Protein AF-A0A970LEB0-F1 (afdb_monomer)

Solvent-accessible surface area (backbone atoms only — not comparable to full-atom values): 19584 Å² total; per-residue (Å²): 133,89,83,50,68,59,44,40,42,50,49,52,28,33,41,74,64,62,53,18,82,43,73,43,66,66,40,60,64,58,98,84,62,71,77,40,63,59,72,59,49,51,49,52,55,49,54,53,40,52,52,39,30,75,75,70,66,39,69,55,59,73,90,58,50,70,68,58,50,50,63,69,40,69,36,36,29,38,29,36,22,74,59,97,93,41,77,49,35,38,41,30,44,68,53,84,46,97,91,24,69,73,71,71,52,73,64,52,33,50,38,52,54,53,38,49,53,53,47,50,51,47,44,40,36,22,62,73,64,42,55,56,35,40,37,36,44,34,26,66,37,58,55,67,70,58,51,66,59,44,54,62,52,34,56,51,49,31,50,54,39,44,78,73,73,27,62,44,46,53,47,79,37,42,34,69,53,22,41,64,70,46,50,48,55,41,65,61,45,52,76,71,56,80,88,64,90,48,64,41,59,48,51,50,53,58,52,52,76,71,41,86,53,83,87,57,62,78,75,80,66,82,83,83,56,95,80,66,58,75,64,55,50,56,54,55,70,76,37,77,69,56,76,73,36,55,44,52,56,39,49,57,54,52,52,52,50,36,48,74,66,63,58,60,52,71,73,54,56,57,42,32,48,32,40,67,51,16,34,74,54,36,63,28,91,48,35,44,32,42,79,52,60,91,90,57,59,62,83,61,69,23,30,49,99,85,69,47,79,45,28,44,96,49,74,46,75,46,98,91,45,40,24,29,42,47,59,81,55,48,61,93,71,25,38,72,33,43,53,58,53,51,68,75,60,102

pLDDT: mean 85.01, std 16.93, range [29.38, 98.62]

Mean predicted aligned error: 13.1 Å

Structure (mmCIF, N/CA/C/O backbone):
data_AF-A0A970LEB0-F1
#
_entry.id   AF-A0A970LEB0-F1
#
loop_
_atom_site.group_PDB
_atom_site.id
_atom_site.type_symbol
_atom_site.label_atom_id
_atom_site.label_alt_id
_atom_site.label_comp_id
_atom_site.label_asym_id
_atom_site.label_entity_id
_atom_site.label_seq_id
_atom_site.pdbx_PDB_ins_code
_atom_site.Cartn_x
_atom_site.Cartn_y
_atom_site.Cartn_z
_atom_site.occupancy
_atom_site.B_iso_or_equiv
_atom_site.auth_seq_id
_atom_site.auth_comp_id
_atom_site.auth_asym_id
_atom_site.auth_atom_id
_atom_site.pdbx_PDB_model_num
ATOM 1 N N . MET A 1 1 ? 18.048 -10.565 10.794 1.00 46.25 1 MET A N 1
ATOM 2 C CA . MET A 1 1 ? 16.899 -9.873 10.178 1.00 46.25 1 MET A CA 1
ATOM 3 C C . MET A 1 1 ? 16.914 -8.443 10.683 1.00 46.25 1 MET A C 1
ATOM 5 O O . MET A 1 1 ? 16.822 -8.256 11.891 1.00 46.25 1 MET A O 1
ATOM 9 N N . LYS A 1 2 ? 17.159 -7.459 9.813 1.00 54.25 2 LYS A N 1
ATOM 10 C CA . LYS A 1 2 ? 17.070 -6.045 10.191 1.00 54.25 2 LYS A CA 1
ATOM 11 C C . LYS A 1 2 ? 15.5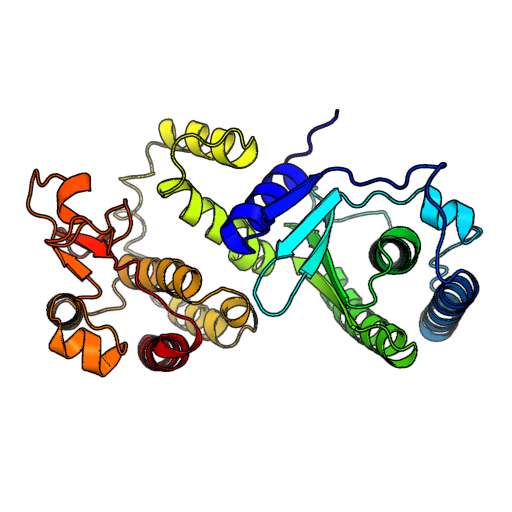89 -5.693 10.085 1.00 54.25 2 LYS A C 1
ATOM 13 O O . LYS A 1 2 ? 15.076 -5.631 8.984 1.00 54.25 2 LYS A O 1
ATOM 18 N N . ILE A 1 3 ? 14.885 -5.621 11.209 1.00 61.53 3 ILE A N 1
ATOM 19 C CA . ILE A 1 3 ? 13.466 -5.251 11.195 1.00 61.53 3 ILE A CA 1
ATOM 20 C C . ILE A 1 3 ? 13.415 -3.730 11.103 1.00 61.53 3 ILE A C 1
ATOM 22 O O . ILE A 1 3 ? 13.794 -3.052 12.061 1.00 61.53 3 ILE A O 1
ATOM 26 N N . GLU A 1 4 ? 12.995 -3.191 9.960 1.00 84.19 4 GLU A N 1
ATOM 27 C CA . GLU A 1 4 ? 12.827 -1.748 9.804 1.00 84.19 4 GLU A CA 1
ATOM 28 C C . GLU A 1 4 ? 11.436 -1.304 10.282 1.00 84.19 4 GLU A C 1
ATOM 30 O O . GLU A 1 4 ? 10.417 -1.957 10.048 1.00 84.19 4 GLU A O 1
ATOM 35 N N . MET A 1 5 ? 11.376 -0.174 10.995 1.00 88.56 5 MET A N 1
ATOM 36 C CA . MET A 1 5 ? 10.124 0.314 11.589 1.00 88.56 5 MET A CA 1
ATOM 37 C C . MET A 1 5 ? 9.066 0.649 10.523 1.00 88.56 5 MET A C 1
ATOM 39 O O . MET A 1 5 ? 7.876 0.455 10.764 1.00 88.56 5 MET A O 1
ATOM 43 N N . GLY A 1 6 ? 9.496 1.103 9.339 1.00 91.31 6 GLY A N 1
ATOM 44 C CA . GLY A 1 6 ? 8.609 1.370 8.202 1.00 91.31 6 GLY A CA 1
ATOM 45 C C . GLY A 1 6 ? 7.912 0.109 7.685 1.00 91.31 6 GLY A C 1
ATOM 46 O O . GLY A 1 6 ? 6.700 0.120 7.489 1.00 91.31 6 GLY A O 1
ATOM 47 N N . GLU A 1 7 ? 8.648 -0.995 7.543 1.00 93.75 7 GLU A N 1
ATOM 48 C CA . GLU A 1 7 ? 8.087 -2.296 7.157 1.00 93.75 7 GLU A CA 1
ATOM 49 C C . GLU 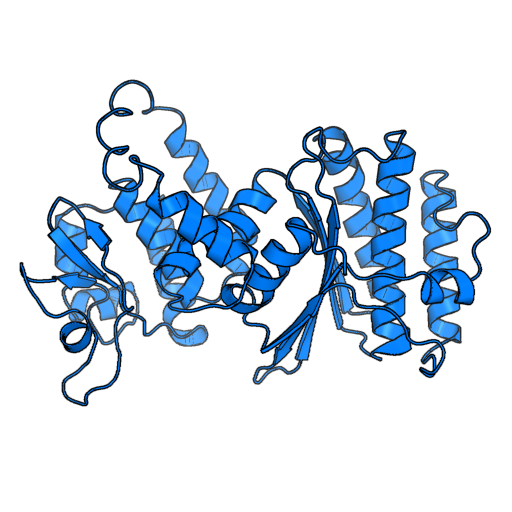A 1 7 ? 7.110 -2.819 8.208 1.00 93.75 7 GLU A C 1
ATOM 51 O O . GLU A 1 7 ? 6.020 -3.268 7.876 1.00 93.75 7 GLU A O 1
ATOM 56 N N . SER A 1 8 ? 7.477 -2.728 9.489 1.00 93.38 8 SER A N 1
ATOM 57 C CA . SER A 1 8 ? 6.632 -3.162 10.608 1.00 93.38 8 SER A CA 1
ATOM 58 C C . SER A 1 8 ? 5.302 -2.393 10.673 1.00 93.38 8 SER A C 1
ATOM 60 O O . SER A 1 8 ? 4.234 -2.972 10.901 1.00 93.38 8 SER A O 1
ATOM 62 N N . LEU A 1 9 ? 5.350 -1.081 10.419 1.00 93.81 9 LEU A N 1
ATOM 63 C CA . LEU A 1 9 ? 4.167 -0.232 10.294 1.00 93.81 9 LEU A CA 1
ATOM 64 C C . LEU A 1 9 ? 3.286 -0.684 9.124 1.00 93.81 9 LEU A C 1
ATOM 66 O O . LEU A 1 9 ? 2.097 -0.927 9.310 1.00 93.81 9 LEU A O 1
ATOM 70 N N . LEU A 1 10 ? 3.861 -0.832 7.931 1.00 95.62 10 LEU A N 1
ATOM 71 C CA . LEU A 1 10 ? 3.117 -1.214 6.728 1.00 95.62 10 LEU A CA 1
ATOM 72 C C . LEU A 1 10 ? 2.612 -2.659 6.769 1.00 95.62 10 LEU A C 1
ATOM 74 O O . LEU A 1 10 ? 1.552 -2.948 6.227 1.00 95.62 10 LEU A O 1
ATOM 78 N N . TYR A 1 11 ? 3.303 -3.551 7.474 1.00 94.94 11 TYR A N 1
ATOM 79 C CA . TYR A 1 11 ? 2.799 -4.883 7.787 1.00 94.94 11 TYR A CA 1
ATOM 80 C C . TYR A 1 11 ? 1.487 -4.796 8.577 1.00 94.94 11 TYR A C 1
ATOM 82 O O . TYR A 1 11 ? 0.487 -5.413 8.206 1.00 94.94 11 TYR A O 1
ATOM 90 N N . SER A 1 12 ? 1.476 -3.969 9.629 1.00 92.25 12 SER A N 1
ATOM 91 C CA . SER A 1 12 ? 0.283 -3.720 10.448 1.00 92.25 12 SER A CA 1
ATOM 92 C C . SER A 1 12 ? -0.822 -3.055 9.614 1.00 92.25 12 SER A C 1
ATOM 94 O O . SER A 1 12 ? -1.998 -3.392 9.737 1.00 92.25 12 SER A O 1
ATOM 96 N N . TRP A 1 13 ? -0.450 -2.132 8.721 1.00 93.25 13 TRP A N 1
ATOM 97 C CA . TRP A 1 13 ? -1.372 -1.486 7.789 1.00 93.25 13 TRP A CA 1
ATOM 98 C C . TRP A 1 13 ? -2.068 -2.494 6.874 1.00 93.25 13 TRP A C 1
ATOM 100 O O . TRP A 1 13 ? -3.296 -2.522 6.799 1.00 93.25 13 TRP A O 1
ATOM 110 N N . LEU A 1 14 ? -1.289 -3.347 6.205 1.00 94.50 14 LEU A N 1
ATOM 111 C CA . LEU A 1 14 ? -1.826 -4.328 5.274 1.00 94.50 14 LEU A CA 1
ATOM 112 C C . LEU A 1 14 ? -2.748 -5.314 5.984 1.00 94.50 14 LEU A C 1
ATOM 114 O O . LEU A 1 14 ? -3.831 -5.589 5.480 1.00 94.50 14 LEU A O 1
ATOM 118 N N . ARG A 1 15 ? -2.382 -5.773 7.185 1.00 91.00 15 ARG A N 1
ATOM 119 C CA . ARG A 1 15 ? -3.228 -6.669 7.980 1.00 91.00 15 ARG A CA 1
ATOM 120 C C . ARG A 1 15 ? -4.535 -6.044 8.447 1.00 91.00 15 ARG A C 1
ATOM 122 O O . ARG A 1 15 ? -5.581 -6.662 8.306 1.00 91.00 15 ARG A O 1
ATOM 129 N N . HIS A 1 16 ? -4.479 -4.858 9.050 1.00 85.31 16 HIS A N 1
ATOM 130 C CA . HIS A 1 16 ? -5.615 -4.331 9.823 1.00 85.31 16 HIS A CA 1
ATOM 131 C C . HIS A 1 16 ? -6.431 -3.279 9.084 1.00 85.31 16 HIS A C 1
ATOM 133 O O . HIS A 1 16 ? -7.550 -2.977 9.491 1.00 85.31 16 HIS A O 1
ATOM 139 N N . VAL A 1 17 ? -5.863 -2.674 8.040 1.00 84.00 17 VAL A N 1
ATOM 140 C CA . VAL A 1 17 ? -6.516 -1.613 7.261 1.00 84.00 17 VAL A CA 1
ATOM 141 C C . VAL A 1 17 ? -6.875 -2.112 5.870 1.00 84.00 17 VAL A C 1
ATOM 143 O O . VAL A 1 17 ? -8.004 -1.905 5.437 1.00 84.00 17 VAL A O 1
ATOM 146 N N . LYS A 1 18 ? -5.947 -2.796 5.188 1.00 84.88 18 LYS A N 1
ATOM 147 C CA . LYS A 1 18 ? -6.223 -3.454 3.898 1.00 84.88 18 LYS A CA 1
ATOM 148 C C . LYS A 1 18 ? -6.737 -4.887 4.042 1.00 84.88 18 LYS A C 1
ATOM 150 O O . LYS A 1 18 ? -7.011 -5.523 3.035 1.00 84.88 18 LYS A O 1
ATOM 155 N N . GLU 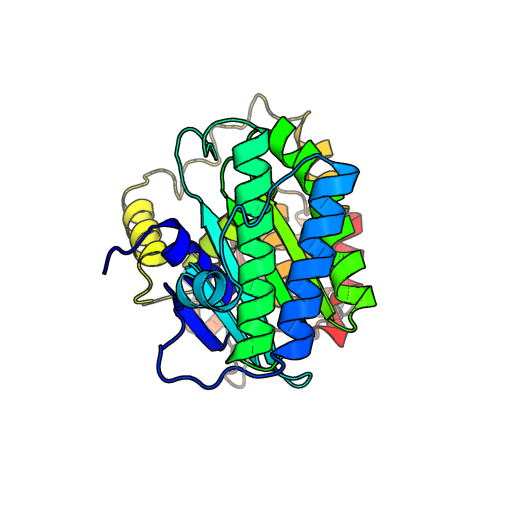A 1 19 ? -6.884 -5.375 5.275 1.00 88.12 19 GLU A N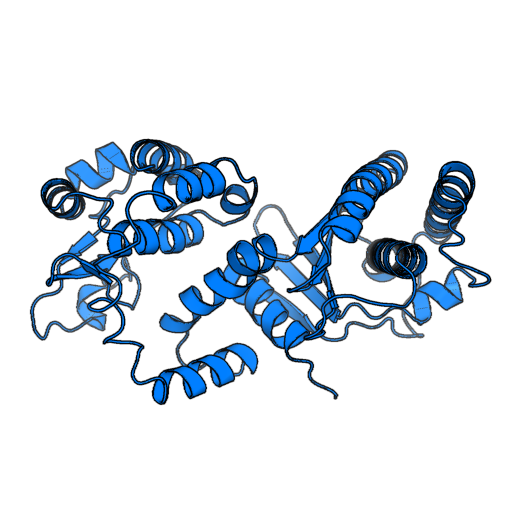 1
ATOM 156 C CA . GLU A 1 19 ? -7.441 -6.696 5.595 1.00 88.12 19 GLU A CA 1
ATOM 157 C C . GLU A 1 19 ? -6.758 -7.854 4.848 1.00 88.12 19 GLU A C 1
ATOM 159 O O . GLU A 1 19 ? -7.389 -8.850 4.513 1.00 88.12 19 GLU A O 1
ATOM 164 N N . CYS A 1 20 ? -5.453 -7.742 4.595 1.00 92.12 20 CYS A N 1
ATOM 165 C CA . CYS A 1 20 ? -4.670 -8.804 3.978 1.00 92.12 20 CYS A CA 1
ATOM 166 C C . CYS A 1 20 ? -4.527 -9.992 4.937 1.00 92.12 20 CYS A C 1
ATOM 168 O O . CYS A 1 20 ? -3.969 -9.858 6.031 1.00 92.12 20 CYS A O 1
ATOM 170 N N . GLN A 1 21 ? -4.965 -11.177 4.507 1.00 93.81 21 GLN A N 1
ATOM 171 C CA . GLN A 1 21 ? -4.810 -12.421 5.268 1.00 93.81 21 GLN A CA 1
ATOM 172 C C . GLN A 1 21 ? -3.360 -12.917 5.237 1.00 93.81 21 GLN A C 1
ATOM 174 O O . GLN A 1 21 ? -2.896 -13.540 6.194 1.00 93.81 21 GLN A O 1
ATOM 179 N N . ILE A 1 22 ? -2.629 -12.621 4.158 1.00 96.31 22 ILE A N 1
ATOM 180 C CA . ILE A 1 22 ? -1.215 -12.971 4.001 1.00 96.31 22 ILE A CA 1
ATOM 181 C C . ILE A 1 22 ? -0.418 -11.681 3.888 1.00 96.31 22 ILE A C 1
ATOM 183 O O . ILE A 1 22 ? -0.700 -10.856 3.025 1.00 96.31 22 ILE A O 1
ATOM 187 N N . VAL A 1 23 ? 0.592 -11.519 4.742 1.00 96.12 23 VAL A N 1
ATOM 188 C CA . VAL A 1 23 ? 1.534 -10.401 4.664 1.00 96.12 23 VAL A CA 1
ATOM 189 C C . VAL A 1 23 ? 2.945 -10.917 4.918 1.00 96.12 23 VAL A C 1
ATOM 191 O O . VAL A 1 23 ? 3.176 -11.669 5.864 1.00 96.12 23 VAL A O 1
ATOM 194 N N . GLN A 1 24 ? 3.890 -10.512 4.075 1.00 95.06 24 GLN A N 1
ATOM 195 C CA . GLN A 1 24 ? 5.299 -10.868 4.164 1.00 95.06 24 GLN A CA 1
ATOM 196 C C . GLN A 1 24 ? 6.154 -9.606 4.055 1.00 95.06 24 GLN A C 1
ATOM 198 O O . GLN A 1 24 ? 6.010 -8.840 3.107 1.00 95.06 24 GLN A O 1
ATOM 203 N N . THR A 1 25 ? 7.063 -9.400 5.006 1.00 94.75 25 THR A N 1
ATOM 204 C CA . THR A 1 25 ? 8.103 -8.369 4.891 1.00 94.75 25 THR A CA 1
ATOM 205 C C . THR A 1 25 ? 9.344 -8.929 4.200 1.00 94.75 25 THR A C 1
ATOM 207 O O . THR A 1 25 ? 9.572 -10.143 4.220 1.00 94.75 25 THR A O 1
ATOM 210 N N . ASN A 1 26 ? 10.168 -8.054 3.619 1.00 93.56 26 ASN A N 1
ATOM 211 C CA . ASN A 1 26 ? 11.427 -8.409 2.955 1.00 93.56 26 ASN A CA 1
ATOM 212 C C . ASN A 1 26 ? 11.244 -9.511 1.894 1.00 93.56 26 ASN A C 1
ATOM 214 O O . ASN A 1 26 ? 12.004 -10.487 1.850 1.00 93.56 26 ASN A O 1
ATOM 218 N N . TRP A 1 27 ? 10.199 -9.409 1.070 1.00 95.94 27 TRP A N 1
ATOM 219 C CA . TRP A 1 27 ? 9.944 -10.394 0.026 1.00 95.94 27 TRP A CA 1
ATOM 220 C C . TRP A 1 27 ? 11.050 -10.316 -1.029 1.00 95.94 27 TRP A C 1
ATOM 222 O O . TRP A 1 27 ? 11.360 -9.248 -1.562 1.00 95.94 27 TRP A O 1
ATOM 232 N N . LYS A 1 28 ? 11.664 -11.466 -1.315 1.00 95.38 28 LYS A N 1
ATOM 233 C CA . LYS A 1 28 ? 12.771 -11.613 -2.263 1.00 95.38 28 LYS A CA 1
ATOM 234 C C . LYS A 1 28 ? 12.516 -12.795 -3.169 1.00 95.38 28 LYS A C 1
ATOM 236 O O . LYS A 1 28 ? 11.985 -13.821 -2.745 1.00 95.38 28 LYS A O 1
ATOM 241 N N . VAL A 1 29 ? 12.966 -12.651 -4.404 1.00 94.62 29 VAL A N 1
ATOM 242 C CA . VAL A 1 29 ? 12.946 -13.725 -5.388 1.00 94.62 29 VAL A CA 1
ATOM 243 C C . VAL A 1 29 ? 13.919 -14.823 -4.963 1.00 94.62 29 VAL A C 1
ATOM 245 O O . VAL A 1 29 ? 15.080 -14.557 -4.641 1.00 94.62 29 VAL A O 1
ATOM 248 N N . SER A 1 30 ? 13.462 -16.074 -4.993 1.00 93.25 30 SER A N 1
ATOM 249 C CA . SER A 1 30 ? 14.360 -17.222 -4.878 1.00 93.25 30 SER A CA 1
ATOM 250 C C . SER A 1 30 ? 15.040 -17.494 -6.223 1.00 93.25 30 SER A C 1
ATOM 252 O O . SER A 1 30 ? 14.341 -17.593 -7.231 1.00 93.25 30 SER A O 1
ATOM 254 N N . PRO A 1 31 ? 16.360 -17.761 -6.262 1.00 90.38 31 PRO A N 1
ATOM 255 C CA . PRO A 1 31 ? 17.050 -18.199 -7.481 1.00 90.38 31 PRO A CA 1
ATOM 256 C C . PRO A 1 31 ? 16.535 -19.528 -8.061 1.00 90.38 31 PRO A C 1
ATOM 258 O O . PRO A 1 31 ? 17.025 -19.979 -9.092 1.00 90.38 31 PRO A O 1
ATOM 261 N N . LYS A 1 32 ? 15.632 -20.214 -7.350 1.00 94.50 32 LYS A N 1
ATOM 262 C CA . LYS A 1 32 ? 15.019 -21.486 -7.751 1.00 94.50 32 LYS A CA 1
ATOM 263 C C . LYS A 1 32 ? 13.605 -21.332 -8.307 1.00 94.50 32 LYS A C 1
ATOM 265 O O . LYS A 1 32 ? 12.994 -22.345 -8.620 1.00 94.50 32 LYS A O 1
ATOM 270 N N . TRP A 1 33 ? 13.058 -20.121 -8.347 1.00 95.12 33 TRP A N 1
ATOM 271 C CA . TRP A 1 33 ? 11.733 -19.894 -8.913 1.00 95.12 33 TRP A CA 1
ATOM 272 C C . TRP A 1 33 ? 11.812 -19.739 -10.424 1.00 95.12 33 TRP A C 1
ATOM 274 O O . TRP A 1 33 ? 12.689 -19.043 -10.934 1.00 95.12 33 TRP A O 1
ATOM 284 N N . ASP A 1 34 ? 10.862 -20.357 -11.115 1.00 95.25 34 ASP A N 1
ATOM 285 C CA . ASP A 1 34 ? 10.733 -20.217 -12.557 1.00 95.25 34 ASP A CA 1
ATOM 286 C C . ASP A 1 34 ? 10.191 -18.829 -12.902 1.00 95.25 34 ASP A C 1
ATOM 288 O O . ASP A 1 34 ? 9.198 -18.365 -12.328 1.00 95.25 34 ASP A O 1
ATOM 292 N N . LEU A 1 35 ? 10.850 -18.171 -13.855 1.00 96.81 35 LEU A N 1
ATOM 293 C CA . LEU A 1 35 ? 10.398 -16.903 -14.404 1.00 96.81 35 LEU A CA 1
ATOM 294 C C . LEU A 1 35 ? 9.326 -17.159 -15.467 1.00 96.81 35 LEU A C 1
ATOM 296 O O . LEU A 1 35 ? 9.540 -17.907 -16.419 1.00 96.81 35 LEU A O 1
ATOM 300 N N . LYS A 1 36 ? 8.171 -16.516 -15.317 1.00 96.06 36 LYS A N 1
ATOM 301 C CA . LYS A 1 36 ? 7.069 -16.547 -16.283 1.00 96.06 36 LYS A CA 1
ATOM 302 C C . LYS A 1 36 ? 7.115 -15.306 -17.169 1.00 96.06 36 LYS A C 1
ATOM 304 O O . LYS A 1 36 ? 7.596 -14.257 -16.749 1.00 96.06 36 LYS A O 1
ATOM 309 N N . ASN A 1 37 ? 6.524 -15.408 -18.359 1.00 95.88 37 ASN A N 1
ATOM 310 C CA . ASN A 1 37 ? 6.281 -14.277 -19.262 1.00 95.88 37 ASN A CA 1
ATOM 311 C C . ASN A 1 37 ? 7.550 -13.490 -19.654 1.00 95.88 37 ASN A C 1
ATOM 313 O O . ASN A 1 37 ? 7.494 -12.269 -19.781 1.00 95.88 37 ASN A O 1
ATOM 317 N N . GLU A 1 38 ? 8.686 -14.170 -19.835 1.00 96.19 38 GLU A N 1
ATOM 318 C CA . GLU A 1 38 ? 9.997 -13.536 -20.053 1.00 96.19 38 GLU A CA 1
ATOM 319 C C . GLU A 1 38 ? 10.009 -12.541 -21.224 1.00 96.19 38 GLU A C 1
ATOM 321 O O . GLU A 1 38 ? 10.439 -11.403 -21.040 1.00 96.19 38 GLU A O 1
ATOM 326 N N . ASP A 1 39 ? 9.437 -12.905 -22.376 1.00 96.62 39 ASP A N 1
ATOM 327 C CA . ASP A 1 39 ? 9.344 -12.012 -23.543 1.00 96.62 39 ASP A CA 1
ATOM 328 C C . ASP A 1 39 ? 8.590 -10.716 -23.216 1.00 96.62 39 ASP A C 1
ATOM 330 O O . ASP A 1 39 ? 8.994 -9.615 -23.591 1.00 96.62 39 ASP A O 1
ATOM 334 N N . LYS A 1 40 ? 7.497 -10.831 -22.455 1.00 97.50 40 LYS A N 1
ATOM 335 C CA . LYS A 1 40 ? 6.681 -9.682 -22.061 1.00 97.50 40 LYS A CA 1
ATOM 336 C C . LYS A 1 40 ? 7.384 -8.834 -21.002 1.00 97.50 40 LYS A C 1
ATOM 338 O O . LYS A 1 40 ? 7.244 -7.617 -21.012 1.00 97.50 40 LYS A O 1
ATOM 343 N N . LEU A 1 41 ? 8.166 -9.444 -20.112 1.00 98.12 41 LEU A N 1
ATOM 344 C CA . LEU A 1 41 ? 9.011 -8.723 -19.157 1.00 98.12 41 LEU A CA 1
ATOM 345 C C . LEU A 1 41 ? 10.125 -7.939 -19.857 1.00 9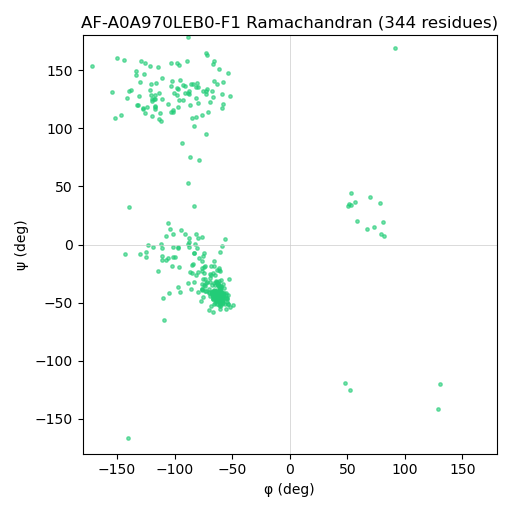8.12 41 LEU A C 1
ATOM 347 O O . LEU A 1 41 ? 10.398 -6.802 -19.472 1.00 98.12 41 LEU A O 1
ATOM 351 N N . ALA A 1 42 ? 10.730 -8.517 -20.897 1.00 97.62 42 ALA A N 1
ATOM 352 C CA . ALA A 1 42 ? 11.686 -7.816 -21.743 1.00 97.62 42 ALA A CA 1
ATOM 353 C C . ALA A 1 42 ? 11.023 -6.625 -22.455 1.00 97.62 42 ALA A C 1
ATOM 355 O O . ALA A 1 42 ? 11.569 -5.524 -22.414 1.00 97.62 42 ALA A O 1
ATOM 356 N N . GLU A 1 43 ? 9.808 -6.806 -22.993 1.00 98.06 43 GLU A N 1
ATOM 357 C CA . GLU A 1 43 ? 9.033 -5.710 -23.592 1.00 98.06 43 GLU A CA 1
ATOM 358 C C . GLU A 1 43 ? 8.728 -4.599 -22.572 1.00 98.06 43 GLU A C 1
ATOM 360 O O . GLU A 1 43 ? 8.913 -3.424 -22.882 1.00 98.06 43 GLU A O 1
ATOM 365 N N . ILE A 1 44 ? 8.303 -4.938 -21.344 1.00 98.06 44 ILE A N 1
ATOM 366 C CA . ILE A 1 44 ? 8.074 -3.943 -20.279 1.00 98.06 44 ILE A CA 1
ATOM 367 C C . ILE A 1 44 ? 9.349 -3.136 -20.041 1.00 98.06 44 ILE A C 1
ATOM 369 O O . ILE A 1 44 ? 9.291 -1.910 -20.053 1.00 98.06 44 ILE A O 1
ATOM 373 N N . MET A 1 45 ? 10.482 -3.817 -19.840 1.00 97.50 45 MET A N 1
ATOM 374 C CA . MET A 1 45 ? 11.763 -3.179 -19.545 1.00 97.50 45 MET A CA 1
ATOM 375 C C . MET A 1 45 ? 12.235 -2.273 -20.688 1.00 97.50 45 MET A C 1
ATOM 377 O O . MET A 1 45 ? 12.707 -1.169 -20.429 1.00 97.50 45 MET A O 1
ATOM 381 N N . GLU A 1 46 ? 12.096 -2.701 -21.941 1.00 96.94 46 GLU A N 1
ATOM 382 C CA . GLU A 1 46 ? 12.455 -1.889 -23.106 1.00 96.94 46 GLU A CA 1
ATOM 383 C C . GLU A 1 46 ? 11.554 -0.652 -23.221 1.00 96.94 46 GLU A C 1
ATOM 385 O O . GLU A 1 46 ? 12.048 0.474 -23.278 1.00 96.94 46 GLU A O 1
ATOM 390 N N . ARG A 1 47 ? 10.228 -0.841 -23.168 1.00 97.69 47 ARG A N 1
ATOM 391 C CA . ARG A 1 47 ? 9.239 0.240 -23.303 1.00 97.69 47 ARG A CA 1
ATOM 392 C C . ARG A 1 47 ? 9.410 1.314 -22.243 1.00 97.69 47 ARG A C 1
ATOM 394 O O . ARG A 1 47 ? 9.367 2.500 -22.565 1.00 97.69 47 ARG A O 1
ATOM 401 N N . THR A 1 48 ? 9.584 0.919 -20.985 1.00 97.56 48 THR A N 1
ATOM 402 C CA . THR A 1 48 ? 9.796 1.882 -19.903 1.00 97.56 48 THR A CA 1
ATOM 403 C C . THR A 1 48 ? 11.160 2.547 -20.018 1.00 97.56 48 THR A C 1
ATOM 405 O O . THR A 1 48 ? 11.239 3.751 -19.781 1.00 97.56 48 THR A O 1
ATOM 408 N N . ASN A 1 49 ? 12.219 1.823 -20.405 1.00 96.56 49 ASN A N 1
ATOM 409 C CA . ASN A 1 49 ? 13.537 2.431 -20.579 1.00 96.56 49 ASN A CA 1
ATOM 410 C C . ASN A 1 49 ? 13.502 3.517 -21.655 1.00 96.56 49 ASN A C 1
ATOM 412 O O . ASN A 1 49 ? 13.803 4.665 -21.346 1.00 96.56 49 ASN A O 1
ATOM 416 N N . SER A 1 50 ? 13.058 3.177 -22.870 1.00 96.75 50 SER A N 1
ATOM 417 C CA . SER A 1 50 ? 12.977 4.128 -23.983 1.00 96.75 50 SER A CA 1
ATOM 418 C C . SER A 1 50 ? 12.093 5.319 -23.636 1.00 96.75 50 SER A C 1
ATOM 420 O O . SER A 1 50 ? 12.495 6.457 -23.826 1.00 96.75 50 SER A O 1
ATOM 422 N N . TYR A 1 51 ? 10.920 5.087 -23.040 1.00 97.94 51 TYR A N 1
ATOM 423 C CA . TYR A 1 51 ? 10.012 6.180 -22.704 1.00 97.94 51 TYR A CA 1
ATOM 424 C C . TYR A 1 51 ? 10.625 7.189 -21.717 1.00 97.94 51 TYR A C 1
ATOM 426 O O . TYR A 1 51 ? 10.545 8.400 -21.933 1.00 97.94 51 TYR A O 1
ATOM 434 N N . PHE A 1 52 ? 11.221 6.714 -20.617 1.00 97.00 52 PHE A N 1
ATOM 435 C CA . PHE A 1 52 ? 11.786 7.603 -19.599 1.00 97.00 52 PHE A CA 1
ATOM 436 C C . PHE A 1 52 ? 13.118 8.231 -20.039 1.00 97.00 52 PHE A C 1
ATOM 438 O O . PHE A 1 52 ? 13.406 9.369 -19.654 1.00 97.00 52 PHE A O 1
ATOM 445 N N . GLU A 1 53 ? 13.896 7.541 -20.871 1.00 96.25 53 GLU A N 1
ATOM 446 C CA . GLU A 1 53 ? 15.108 8.075 -21.490 1.00 96.25 53 GLU A CA 1
ATOM 447 C C . GLU A 1 53 ? 14.775 9.165 -22.516 1.00 96.25 53 GLU A C 1
ATOM 449 O O . GLU A 1 53 ? 15.242 10.293 -22.369 1.00 96.25 53 GLU A O 1
ATOM 454 N N . ASP A 1 54 ? 13.887 8.896 -23.474 1.00 96.88 54 ASP A N 1
ATOM 455 C CA . ASP A 1 54 ? 13.540 9.839 -24.545 1.00 96.88 54 ASP A CA 1
ATOM 456 C C . ASP A 1 54 ? 12.852 11.099 -24.005 1.00 96.88 54 ASP A C 1
ATOM 458 O O . ASP A 1 54 ? 13.116 12.217 -24.452 1.00 96.88 54 ASP A O 1
ATOM 462 N N . LYS A 1 55 ? 11.949 10.936 -23.030 1.00 96.75 55 LYS A N 1
ATOM 463 C CA . LYS A 1 55 ? 11.133 12.045 -22.520 1.00 96.75 55 LYS A CA 1
ATOM 464 C C . LYS A 1 55 ? 11.840 12.884 -21.458 1.00 96.75 55 LYS A C 1
ATOM 466 O O . LYS A 1 55 ? 11.563 14.080 -21.348 1.00 96.75 55 LYS A O 1
ATOM 471 N N . TYR A 1 56 ? 12.702 12.270 -20.647 1.00 95.62 56 TYR A N 1
ATOM 472 C CA . TYR A 1 56 ? 13.283 12.918 -19.466 1.00 95.62 56 TYR A CA 1
ATOM 473 C C . TYR A 1 56 ? 14.806 12.804 -19.352 1.00 95.62 56 TYR A C 1
ATOM 475 O O . TYR A 1 56 ? 15.378 13.444 -18.472 1.00 95.62 56 TYR A O 1
ATOM 483 N N . GLY A 1 57 ? 15.463 12.011 -20.199 1.00 94.62 57 GLY A N 1
ATOM 484 C CA . GLY A 1 57 ? 16.882 11.676 -20.069 1.00 94.62 57 GLY A CA 1
ATOM 485 C C . GLY A 1 57 ? 17.177 10.692 -18.933 1.00 94.62 57 GLY A C 1
ATOM 486 O O . GLY A 1 57 ? 18.325 10.568 -18.510 1.00 94.62 57 GLY A O 1
ATOM 487 N N . TYR A 1 58 ? 16.161 10.009 -18.390 1.00 94.44 58 TYR A N 1
ATOM 488 C CA . TYR A 1 58 ? 16.329 9.157 -17.213 1.00 94.44 58 TYR A CA 1
ATOM 489 C C . TYR A 1 58 ? 16.809 7.757 -17.594 1.00 94.44 58 TYR A C 1
ATOM 491 O O . TYR A 1 58 ? 16.038 6.920 -18.056 1.00 94.44 58 TYR A O 1
ATOM 499 N N . LEU A 1 59 ? 18.068 7.458 -17.275 1.00 91.25 59 LEU A N 1
ATOM 500 C CA . LEU A 1 59 ? 18.647 6.117 -17.403 1.00 91.25 59 LEU A CA 1
ATOM 501 C C . LEU A 1 59 ? 18.212 5.211 -16.238 1.00 91.25 59 LEU A C 1
ATOM 503 O O . LEU A 1 59 ? 18.992 4.911 -15.325 1.00 91.25 59 LEU A O 1
ATOM 507 N N . ILE A 1 60 ? 16.945 4.787 -16.246 1.00 93.25 60 ILE A N 1
ATOM 508 C CA . ILE A 1 60 ? 16.307 4.097 -15.113 1.00 93.25 60 ILE A CA 1
ATOM 509 C C . ILE A 1 60 ? 16.944 2.741 -14.776 1.00 93.25 60 ILE A C 1
ATOM 511 O O . ILE A 1 60 ? 17.038 2.382 -13.598 1.00 93.25 60 ILE A O 1
ATOM 515 N N . TYR A 1 61 ? 17.460 2.005 -15.764 1.00 92.88 61 TYR A N 1
ATOM 516 C CA . TYR A 1 61 ? 18.112 0.709 -15.533 1.00 92.88 61 TYR A CA 1
ATOM 517 C C . TYR A 1 61 ? 19.635 0.767 -15.549 1.00 92.88 61 TYR A C 1
ATOM 519 O O . TYR A 1 61 ? 20.274 -0.185 -15.091 1.00 92.88 61 TYR A O 1
ATOM 527 N N . LYS A 1 62 ? 20.229 1.889 -15.977 1.00 88.06 62 LYS A N 1
ATOM 528 C CA . LYS A 1 62 ? 21.669 1.987 -16.253 1.00 88.06 62 LYS A CA 1
ATOM 529 C C . LYS A 1 62 ? 22.093 0.791 -17.127 1.00 88.06 62 LYS A C 1
ATOM 531 O O . LYS A 1 62 ? 21.518 0.591 -18.185 1.00 88.06 62 LYS A O 1
ATOM 536 N N . ASN A 1 63 ? 23.011 -0.047 -16.643 1.00 87.19 63 ASN A N 1
ATOM 537 C CA . ASN A 1 63 ? 23.517 -1.222 -17.363 1.00 87.19 63 ASN A CA 1
ATOM 538 C C . ASN A 1 63 ? 22.965 -2.554 -16.816 1.00 87.19 63 ASN A C 1
ATOM 540 O O . ASN A 1 63 ? 23.594 -3.594 -17.002 1.00 87.19 63 ASN A O 1
ATOM 544 N N . ASN A 1 64 ? 21.860 -2.547 -16.059 1.00 91.69 64 ASN A N 1
ATOM 545 C CA . ASN A 1 64 ? 21.302 -3.787 -15.514 1.00 91.69 64 ASN A CA 1
ATOM 546 C C . ASN A 1 64 ? 20.577 -4.596 -16.593 1.00 91.69 64 ASN A C 1
ATOM 548 O O . ASN A 1 64 ? 19.719 -4.055 -17.283 1.00 91.69 64 ASN A O 1
ATOM 552 N N . SER A 1 65 ? 20.854 -5.901 -16.671 1.00 94.56 65 SER A N 1
ATOM 553 C CA . SER A 1 65 ? 20.004 -6.833 -17.421 1.00 94.56 65 SER A CA 1
ATOM 554 C C . SER A 1 65 ? 18.675 -7.081 -16.696 1.00 94.56 65 SER A C 1
ATOM 556 O O . SER A 1 65 ? 18.572 -6.859 -15.484 1.00 94.56 65 SER A O 1
ATOM 558 N N . LEU A 1 66 ? 17.681 -7.619 -17.412 1.00 95.69 66 LEU A N 1
ATOM 559 C CA . LEU A 1 66 ? 16.405 -8.044 -16.826 1.00 95.69 66 LEU A CA 1
ATOM 560 C C . LEU A 1 66 ? 16.622 -9.015 -15.656 1.00 95.69 66 LEU A C 1
ATOM 562 O O . LEU A 1 66 ? 16.147 -8.776 -14.548 1.00 95.69 66 LEU A O 1
ATOM 566 N N . SER A 1 67 ? 17.416 -10.069 -15.863 1.00 93.62 67 SER A N 1
ATOM 567 C CA . SER A 1 67 ? 17.701 -11.070 -14.829 1.00 93.62 67 SER A CA 1
ATOM 568 C C . SER A 1 67 ? 18.372 -10.472 -13.589 1.00 93.62 67 SER A C 1
ATOM 570 O O . SER A 1 67 ? 17.961 -10.763 -12.466 1.00 93.62 67 SER A O 1
ATOM 572 N N . GLN A 1 68 ? 19.360 -9.588 -13.768 1.00 94.38 68 GLN A N 1
ATOM 573 C CA . GLN A 1 68 ? 20.017 -8.894 -12.659 1.00 94.38 68 GLN A CA 1
ATOM 574 C C . GLN A 1 68 ? 19.031 -8.018 -11.890 1.00 94.38 68 GLN A C 1
ATOM 576 O O . GLN A 1 68 ? 19.020 -8.035 -10.661 1.00 94.38 68 GLN A O 1
ATOM 581 N N . LEU A 1 69 ? 18.199 -7.264 -12.611 1.00 94.88 69 LEU A N 1
ATOM 582 C CA . LEU A 1 69 ? 17.219 -6.369 -12.019 1.00 94.88 69 LEU A CA 1
ATOM 583 C C . LEU A 1 69 ? 16.215 -7.141 -11.157 1.00 94.88 69 LEU A C 1
ATOM 585 O O . LEU A 1 69 ? 15.968 -6.737 -10.022 1.00 94.88 69 LEU A O 1
ATOM 589 N N . LEU A 1 70 ? 15.683 -8.252 -11.671 1.00 96.12 70 LEU A N 1
ATOM 590 C CA . LEU A 1 70 ? 14.702 -9.085 -10.978 1.00 96.12 70 LEU A CA 1
ATOM 591 C C . LEU A 1 70 ? 15.297 -9.836 -9.782 1.00 96.12 70 LEU A C 1
ATOM 593 O O . LEU A 1 70 ? 14.681 -9.879 -8.722 1.00 96.12 70 LEU A O 1
ATOM 597 N N . MET A 1 71 ? 16.509 -10.383 -9.909 1.00 93.94 71 MET A N 1
ATOM 598 C CA . MET A 1 71 ? 17.169 -11.099 -8.808 1.00 93.94 71 MET A CA 1
ATOM 599 C C . MET A 1 71 ? 17.598 -10.182 -7.657 1.00 93.94 71 MET A C 1
ATOM 601 O O . MET A 1 71 ? 17.718 -10.630 -6.521 1.00 93.94 71 MET A O 1
ATOM 605 N N . GLN A 1 72 ? 17.825 -8.897 -7.936 1.00 90.31 72 GLN A N 1
ATOM 606 C CA . GLN A 1 72 ? 18.122 -7.870 -6.931 1.00 90.31 72 GLN A CA 1
ATOM 607 C C . GLN A 1 72 ? 16.860 -7.226 -6.341 1.00 90.31 72 GLN A C 1
ATOM 609 O O . GLN A 1 72 ? 16.959 -6.225 -5.623 1.00 90.31 72 GLN A O 1
ATOM 614 N N . ALA A 1 73 ? 15.673 -7.719 -6.698 1.00 91.94 73 ALA A N 1
ATOM 615 C CA . ALA A 1 73 ? 14.433 -7.179 -6.183 1.00 91.94 73 ALA A CA 1
ATOM 616 C C . ALA A 1 73 ? 14.243 -7.543 -4.709 1.00 91.94 73 ALA A C 1
ATOM 618 O O . ALA A 1 73 ? 14.405 -8.688 -4.286 1.00 91.94 73 ALA A O 1
ATOM 619 N N . GLU A 1 74 ? 13.858 -6.530 -3.953 1.00 93.25 74 GLU A N 1
ATOM 620 C CA . GLU A 1 74 ? 13.399 -6.622 -2.580 1.00 93.25 74 GLU A CA 1
ATOM 621 C C . GLU A 1 74 ? 12.129 -5.783 -2.534 1.00 93.25 74 GLU A C 1
ATOM 623 O O . GLU A 1 74 ? 12.166 -4.613 -2.916 1.00 93.25 74 GLU A O 1
ATOM 628 N N . ILE A 1 75 ? 11.015 -6.424 -2.185 1.00 96.38 75 ILE A N 1
ATOM 629 C CA . ILE A 1 75 ? 9.744 -5.759 -1.910 1.00 96.38 75 ILE A CA 1
ATOM 630 C C . ILE A 1 75 ? 9.631 -5.714 -0.390 1.00 96.38 75 ILE A C 1
ATOM 632 O O . ILE A 1 75 ? 9.576 -6.760 0.263 1.00 96.38 75 ILE A O 1
ATOM 636 N N . ASP A 1 76 ? 9.623 -4.509 0.168 1.00 96.38 76 ASP A N 1
ATOM 637 C CA . ASP A 1 76 ? 9.745 -4.308 1.612 1.00 96.38 76 ASP A CA 1
ATOM 638 C C . ASP A 1 76 ? 8.554 -4.923 2.361 1.00 96.38 76 ASP A C 1
ATOM 640 O O . ASP A 1 76 ? 8.744 -5.602 3.373 1.00 96.38 76 ASP A O 1
ATOM 644 N N . VAL A 1 77 ? 7.332 -4.774 1.831 1.00 97.25 77 VAL A N 1
ATOM 645 C CA . VAL A 1 77 ? 6.133 -5.464 2.332 1.00 97.25 77 VAL A CA 1
ATOM 646 C C . VAL A 1 77 ? 5.220 -5.897 1.182 1.00 97.25 77 VAL A C 1
ATOM 648 O O . VAL A 1 77 ? 4.800 -5.080 0.368 1.00 97.25 77 VAL A O 1
ATOM 651 N N . LEU A 1 78 ? 4.867 -7.180 1.140 1.00 98.19 78 LEU A N 1
ATOM 652 C CA . LEU A 1 78 ? 3.893 -7.761 0.217 1.00 98.19 78 LEU A CA 1
ATOM 653 C C . LEU A 1 78 ? 2.666 -8.237 1.002 1.00 98.19 78 LEU A C 1
ATOM 655 O O . LEU A 1 78 ? 2.813 -8.968 1.980 1.00 98.19 78 LEU A O 1
ATOM 659 N N . GLY A 1 79 ? 1.465 -7.859 0.572 1.00 98.00 79 GLY A N 1
ATOM 660 C CA . GLY A 1 79 ? 0.197 -8.305 1.147 1.00 98.00 79 GLY A CA 1
ATOM 661 C C . GLY A 1 79 ? -0.737 -8.892 0.100 1.00 98.00 79 GLY A C 1
ATOM 662 O O . GLY A 1 79 ? -0.746 -8.454 -1.050 1.00 98.00 79 GLY A O 1
ATOM 663 N N . ILE A 1 80 ? -1.529 -9.878 0.512 1.00 97.69 80 ILE A N 1
ATOM 664 C CA . ILE A 1 80 ? -2.601 -10.467 -0.287 1.00 97.69 80 ILE A CA 1
ATOM 665 C C . ILE A 1 80 ? -3.879 -10.430 0.549 1.00 97.69 80 ILE A C 1
ATOM 667 O O . ILE A 1 80 ? -3.953 -11.070 1.604 1.00 97.69 80 ILE A O 1
ATOM 671 N N . SER A 1 81 ? -4.864 -9.675 0.067 1.00 93.12 81 SER A N 1
ATOM 672 C CA . SER A 1 81 ? -6.252 -9.756 0.521 1.00 93.12 81 SER A CA 1
ATOM 673 C C . SER A 1 81 ? -6.994 -10.756 -0.353 1.00 93.12 81 SER A C 1
ATOM 675 O O . SER A 1 81 ? -6.806 -10.775 -1.568 1.00 93.12 81 SER A O 1
ATOM 677 N N . ILE A 1 82 ? -7.796 -11.602 0.275 1.00 90.06 82 ILE A N 1
ATOM 678 C CA . ILE A 1 82 ? -8.569 -12.663 -0.355 1.00 90.06 82 ILE A CA 1
ATOM 679 C C . ILE A 1 82 ? -10.029 -12.438 0.020 1.00 90.06 82 ILE A C 1
ATOM 681 O O . ILE A 1 82 ? -10.383 -12.480 1.200 1.00 90.06 82 ILE A O 1
ATOM 685 N N . ASP A 1 83 ? -10.867 -12.214 -0.982 1.00 83.44 83 ASP A N 1
ATOM 686 C CA . ASP A 1 83 ? -12.313 -12.073 -0.837 1.00 83.44 83 ASP A CA 1
ATOM 687 C C . ASP A 1 83 ? -13.055 -12.776 -1.990 1.00 83.44 83 ASP A C 1
ATOM 689 O O . ASP A 1 83 ? -12.485 -13.614 -2.693 1.00 83.44 83 ASP A O 1
ATOM 693 N N . GLU A 1 84 ? -14.354 -12.503 -2.135 1.00 76.62 84 GLU A N 1
ATOM 694 C CA . GLU A 1 84 ? -15.207 -13.115 -3.160 1.00 76.62 84 GLU A CA 1
ATOM 695 C C . GLU A 1 84 ? -14.819 -12.703 -4.593 1.00 76.62 84 GLU A C 1
ATOM 697 O O . GLU A 1 84 ? -15.086 -13.456 -5.530 1.00 76.62 84 GLU A O 1
ATOM 702 N N . GLU A 1 85 ? -14.166 -11.549 -4.773 1.00 77.31 85 GLU A N 1
ATOM 703 C CA . GLU A 1 85 ? -13.697 -11.048 -6.073 1.00 77.31 85 GLU A CA 1
ATOM 704 C C . GLU A 1 85 ? -12.318 -11.618 -6.445 1.00 77.31 85 GLU A C 1
ATOM 706 O O . GLU A 1 85 ? -11.940 -11.655 -7.621 1.00 77.31 85 GLU A O 1
ATOM 711 N N . GLY A 1 86 ? -11.589 -12.144 -5.458 1.00 84.56 86 GLY A N 1
ATOM 712 C CA . GLY A 1 86 ? -10.379 -12.929 -5.641 1.00 84.56 86 GLY A CA 1
ATOM 713 C C . GLY A 1 86 ? -9.217 -12.429 -4.793 1.00 84.56 86 GLY A C 1
ATOM 714 O O . GLY A 1 86 ? -9.369 -12.072 -3.628 1.00 84.56 86 GLY A O 1
ATOM 715 N N . ASN A 1 87 ? -8.014 -12.467 -5.375 1.00 91.56 87 ASN A N 1
ATOM 716 C CA . ASN A 1 87 ? -6.784 -12.094 -4.680 1.00 91.56 87 ASN A CA 1
ATOM 717 C C . ASN A 1 87 ? -6.354 -10.680 -5.086 1.00 91.56 87 ASN A C 1
ATOM 719 O O . ASN A 1 87 ? -5.905 -10.474 -6.215 1.00 91.56 87 ASN A O 1
ATOM 723 N N . HIS A 1 88 ? -6.385 -9.746 -4.141 1.00 93.25 88 HIS A N 1
ATOM 724 C CA . HIS A 1 88 ? -5.873 -8.388 -4.300 1.00 93.25 88 HIS A CA 1
ATOM 725 C C . HIS A 1 88 ? -4.456 -8.295 -3.730 1.00 93.25 88 HIS A C 1
ATOM 727 O O . HIS A 1 88 ? -4.233 -8.540 -2.543 1.00 93.25 88 HIS A O 1
ATOM 733 N N . ILE A 1 89 ? -3.488 -7.963 -4.587 1.00 98.12 89 ILE A N 1
ATOM 734 C CA . ILE A 1 89 ? -2.067 -7.905 -4.230 1.00 98.12 89 ILE A CA 1
ATOM 735 C C . ILE A 1 89 ? -1.646 -6.459 -3.987 1.00 98.12 89 ILE A C 1
ATOM 737 O O . ILE A 1 89 ? -1.837 -5.602 -4.847 1.00 98.12 89 ILE A O 1
ATOM 741 N N . TYR A 1 90 ? -0.989 -6.229 -2.853 1.00 98.38 90 TYR A N 1
ATOM 742 C CA . TYR A 1 90 ? -0.348 -4.971 -2.489 1.00 98.38 90 TYR A CA 1
ATOM 743 C C . TYR A 1 90 ? 1.156 -5.197 -2.357 1.00 98.38 90 TYR A C 1
ATOM 745 O O . TYR A 1 90 ? 1.588 -5.975 -1.510 1.00 98.38 90 TYR A O 1
ATOM 753 N N . ALA A 1 91 ? 1.963 -4.519 -3.167 1.00 98.38 91 ALA A N 1
ATOM 754 C CA . ALA A 1 91 ? 3.419 -4.580 -3.103 1.00 98.38 91 ALA A CA 1
ATOM 755 C C . ALA A 1 91 ? 3.972 -3.198 -2.754 1.00 98.38 91 ALA A C 1
ATOM 757 O O . ALA A 1 91 ? 3.773 -2.243 -3.506 1.00 98.38 91 ALA A O 1
ATOM 758 N N . ILE A 1 92 ? 4.633 -3.083 -1.603 1.00 98.25 92 ILE A N 1
ATOM 759 C CA . ILE A 1 92 ? 5.043 -1.800 -1.037 1.00 98.25 92 ILE A CA 1
ATOM 760 C C . ILE A 1 92 ? 6.558 -1.741 -0.881 1.00 98.25 92 ILE A C 1
ATOM 762 O O . ILE A 1 92 ? 7.152 -2.572 -0.196 1.00 98.25 92 ILE A O 1
ATOM 766 N N . ASP A 1 93 ? 7.155 -0.710 -1.471 1.00 96.75 93 ASP A N 1
ATOM 767 C CA . ASP A 1 93 ? 8.503 -0.237 -1.163 1.00 96.75 93 ASP A CA 1
ATOM 768 C C . ASP A 1 93 ? 8.390 0.950 -0.192 1.00 96.75 93 ASP A C 1
ATOM 770 O O . ASP A 1 93 ? 7.675 1.918 -0.467 1.00 96.75 93 ASP A O 1
ATOM 774 N N . VAL A 1 94 ? 9.109 0.919 0.929 1.00 95.06 94 VAL A N 1
ATOM 775 C CA . VAL A 1 94 ? 9.102 1.970 1.949 1.00 95.06 94 VAL A CA 1
ATOM 776 C C . VAL A 1 94 ? 10.464 2.632 2.092 1.00 95.06 94 VAL A C 1
ATOM 778 O O . VAL A 1 94 ? 11.510 1.993 2.100 1.00 95.06 94 VAL A O 1
ATOM 781 N N . ALA A 1 95 ? 10.460 3.953 2.241 1.00 92.81 95 ALA A N 1
ATOM 782 C CA . ALA A 1 95 ? 11.661 4.712 2.559 1.00 92.81 95 ALA A CA 1
ATOM 783 C C . ALA A 1 95 ? 11.438 5.561 3.810 1.00 92.81 95 ALA A C 1
ATOM 785 O O . ALA A 1 95 ? 10.663 6.521 3.798 1.00 92.81 95 ALA A O 1
ATOM 786 N N . PHE A 1 96 ? 12.143 5.225 4.891 1.00 87.50 96 PHE A N 1
ATOM 787 C CA . PHE A 1 96 ? 12.069 5.938 6.163 1.00 87.50 96 PHE A CA 1
ATOM 788 C C . PHE A 1 96 ? 13.389 6.648 6.485 1.00 87.50 96 PHE A C 1
ATOM 790 O O . PHE A 1 96 ? 14.375 6.018 6.863 1.00 87.50 96 PHE A O 1
ATOM 797 N N . HIS A 1 97 ? 13.394 7.979 6.381 1.00 81.88 97 HIS A N 1
ATOM 798 C CA . HIS A 1 97 ? 14.517 8.829 6.784 1.00 81.88 97 HIS A CA 1
ATOM 799 C C . HIS A 1 97 ? 13.991 10.088 7.484 1.00 81.88 97 HIS A C 1
ATOM 801 O O . HIS A 1 97 ? 13.103 10.760 6.962 1.00 81.88 97 HIS A O 1
ATOM 807 N N . GLU A 1 98 ? 14.554 10.456 8.639 1.00 75.88 98 GLU A N 1
ATOM 808 C CA . GLU A 1 98 ? 14.096 11.623 9.423 1.00 75.88 98 GLU A CA 1
ATOM 809 C C . GLU A 1 98 ? 14.242 12.956 8.661 1.00 75.88 98 GLU A C 1
ATOM 811 O O . GLU A 1 98 ? 13.398 13.861 8.746 1.00 75.88 98 GLU A O 1
ATOM 816 N N . ALA A 1 99 ? 15.296 13.062 7.846 1.00 80.31 99 ALA A N 1
ATOM 817 C CA . ALA A 1 99 ? 15.541 14.200 6.962 1.00 80.31 99 ALA A CA 1
ATOM 818 C C . ALA A 1 99 ? 14.626 14.216 5.719 1.00 80.31 99 ALA A C 1
ATOM 820 O O . ALA A 1 99 ? 14.582 15.214 5.001 1.00 80.31 99 ALA A O 1
ATOM 821 N N . GLY A 1 100 ? 13.850 13.152 5.502 1.00 84.62 100 GLY A N 1
ATOM 822 C CA . GLY A 1 100 ? 13.044 12.922 4.309 1.00 84.62 100 GLY A CA 1
ATOM 823 C C . GLY A 1 100 ? 13.775 12.130 3.226 1.00 84.62 100 GLY A C 1
ATOM 824 O O . GLY A 1 100 ? 14.981 11.895 3.301 1.00 84.62 100 GLY A O 1
ATOM 825 N N . LEU A 1 101 ? 13.017 11.697 2.220 1.00 89.81 101 LEU A N 1
ATOM 826 C CA . LEU A 1 101 ? 13.518 10.932 1.084 1.00 89.81 101 LEU A CA 1
ATOM 827 C C . LEU A 1 101 ? 14.600 11.710 0.328 1.00 89.81 101 LEU A C 1
ATOM 829 O O . LEU A 1 101 ? 14.328 12.765 -0.249 1.00 89.81 101 LEU A O 1
ATOM 833 N N . ASN A 1 102 ? 15.811 11.159 0.305 1.00 88.50 102 ASN A N 1
ATOM 834 C CA . ASN A 1 102 ? 16.933 11.727 -0.422 1.00 88.50 102 ASN A CA 1
ATOM 835 C C . ASN A 1 102 ? 17.905 10.621 -0.845 1.00 88.50 102 ASN A C 1
ATOM 837 O O . ASN A 1 102 ? 18.617 10.058 -0.014 1.00 88.50 102 ASN A O 1
ATOM 841 N N . TYR A 1 103 ? 17.944 10.325 -2.142 1.00 87.69 103 TYR A N 1
ATOM 842 C CA . TYR A 1 103 ? 18.883 9.360 -2.709 1.00 87.69 103 TYR A CA 1
ATOM 843 C C . TYR A 1 103 ? 20.090 10.003 -3.406 1.00 87.69 103 TYR A C 1
ATOM 845 O O . TYR A 1 103 ? 20.845 9.285 -4.058 1.00 87.69 103 TYR A O 1
ATOM 853 N N . GLY A 1 104 ? 20.271 11.318 -3.271 1.00 91.12 104 GLY A N 1
ATOM 854 C CA . GLY A 1 104 ? 21.281 12.092 -3.983 1.00 91.12 104 GLY A CA 1
ATOM 855 C C . GLY A 1 104 ? 20.650 13.327 -4.612 1.00 91.12 104 GLY A C 1
ATOM 856 O O . GLY A 1 104 ? 20.088 14.180 -3.926 1.00 91.12 104 GLY A O 1
ATOM 857 N N . THR A 1 105 ? 20.723 13.444 -5.935 1.00 92.38 105 THR A N 1
ATOM 858 C CA . THR A 1 105 ? 20.027 14.534 -6.631 1.00 92.38 105 THR A CA 1
ATOM 859 C C . THR A 1 105 ? 18.512 14.297 -6.660 1.00 92.38 105 THR A C 1
ATOM 861 O O . THR A 1 105 ? 18.009 13.192 -6.420 1.00 92.38 105 THR A O 1
ATOM 864 N N . LYS A 1 106 ? 17.753 15.351 -6.988 1.00 92.88 106 LYS A N 1
ATOM 865 C CA . LYS A 1 106 ? 16.305 15.250 -7.231 1.00 92.88 106 LYS A CA 1
ATOM 866 C C . LYS A 1 106 ? 16.003 14.194 -8.300 1.00 92.88 106 LYS A C 1
ATOM 868 O O . LYS A 1 106 ? 15.144 13.341 -8.102 1.00 92.88 106 LYS A O 1
ATOM 873 N N . GLU A 1 107 ? 16.741 14.249 -9.403 1.00 93.12 107 GLU A N 1
ATOM 874 C CA . GLU A 1 107 ? 16.623 13.314 -10.519 1.00 93.12 107 GLU A CA 1
ATOM 875 C C . GLU A 1 107 ? 16.962 11.884 -10.102 1.00 93.12 107 GLU A C 1
ATOM 877 O O . GLU A 1 107 ? 16.191 10.969 -10.369 1.00 93.12 107 GLU A O 1
ATOM 882 N N . GLU A 1 108 ? 18.059 11.686 -9.369 1.00 93.62 108 GLU A N 1
ATOM 883 C CA . GLU A 1 108 ? 18.434 10.364 -8.873 1.00 93.62 108 GLU A CA 1
ATOM 884 C C . GLU A 1 108 ? 17.354 9.776 -7.959 1.00 93.62 108 GLU A C 1
ATOM 886 O O . GLU A 1 108 ? 17.049 8.584 -8.034 1.00 93.62 108 GLU A O 1
ATOM 891 N N . THR A 1 109 ? 16.729 10.617 -7.135 1.00 94.62 109 THR A N 1
ATOM 892 C CA . THR A 1 109 ? 15.626 10.198 -6.271 1.00 94.62 109 THR A CA 1
ATOM 893 C C . THR A 1 109 ? 14.412 9.752 -7.083 1.00 94.62 109 THR A C 1
ATOM 895 O O . THR A 1 109 ? 13.906 8.655 -6.852 1.00 94.62 109 THR A O 1
ATOM 898 N N . ILE A 1 110 ? 13.985 10.550 -8.066 1.00 95.06 110 ILE A N 1
ATOM 899 C CA . ILE A 1 110 ? 12.862 10.222 -8.960 1.00 95.06 110 ILE A CA 1
ATOM 900 C C . ILE A 1 110 ? 13.138 8.914 -9.710 1.00 95.06 110 ILE A C 1
ATOM 902 O O . ILE A 1 110 ? 12.332 7.984 -9.663 1.00 95.06 110 ILE A O 1
ATOM 906 N N . THR A 1 111 ? 14.312 8.813 -10.330 1.00 95.62 111 THR A N 1
ATOM 907 C CA . THR A 1 111 ? 14.742 7.653 -11.114 1.00 95.62 111 THR A CA 1
ATOM 908 C C . THR A 1 111 ? 14.777 6.375 -10.277 1.00 95.62 111 THR A C 1
ATOM 910 O O . THR A 1 111 ? 14.302 5.331 -10.724 1.00 95.62 111 THR A O 1
ATOM 913 N N . ARG A 1 112 ? 15.274 6.431 -9.033 1.00 94.94 112 ARG A N 1
ATOM 914 C CA . ARG A 1 112 ? 15.286 5.261 -8.139 1.00 94.94 112 ARG A CA 1
ATOM 915 C C . ARG A 1 112 ? 13.884 4.821 -7.718 1.00 94.94 112 ARG A C 1
ATOM 917 O O . ARG A 1 112 ? 13.640 3.617 -7.666 1.00 94.94 112 ARG A O 1
ATOM 924 N N . VAL A 1 113 ? 12.979 5.759 -7.436 1.00 96.50 113 VAL A N 1
ATOM 925 C CA . VAL A 1 113 ? 11.585 5.446 -7.071 1.00 96.50 113 VAL A CA 1
ATOM 926 C C . VAL A 1 113 ? 10.858 4.775 -8.237 1.00 96.50 113 VAL A C 1
ATOM 928 O O . VAL A 1 113 ? 10.269 3.710 -8.058 1.00 96.50 113 VAL A O 1
ATOM 931 N N . ILE A 1 114 ? 10.967 5.339 -9.444 1.00 97.19 114 ILE A N 1
ATOM 932 C CA . ILE A 1 114 ? 10.364 4.770 -10.659 1.00 97.19 114 ILE A CA 1
ATOM 933 C C . ILE A 1 114 ? 10.936 3.373 -10.934 1.00 97.19 114 ILE A C 1
ATOM 935 O O . ILE A 1 114 ? 10.177 2.420 -11.111 1.00 97.19 114 ILE A O 1
ATOM 939 N N . LYS A 1 115 ? 12.268 3.218 -10.882 1.00 96.69 115 LYS A N 1
ATOM 940 C CA . LYS A 1 115 ? 12.939 1.921 -11.064 1.00 96.69 115 LYS A CA 1
ATOM 941 C C . LYS A 1 115 ? 12.417 0.864 -10.090 1.00 96.69 115 LYS A C 1
ATOM 943 O O . LYS A 1 115 ? 12.163 -0.262 -10.513 1.00 96.69 115 LYS A O 1
ATOM 948 N N . LYS A 1 116 ? 12.271 1.210 -8.803 1.00 96.44 116 LYS A N 1
ATOM 949 C CA . LYS A 1 116 ? 11.728 0.305 -7.777 1.00 96.44 116 LYS A CA 1
ATOM 950 C C . LYS A 1 116 ? 10.324 -0.165 -8.151 1.00 96.44 116 LYS A C 1
ATOM 952 O O . LYS A 1 116 ? 10.109 -1.367 -8.232 1.00 96.44 116 LYS A O 1
ATOM 957 N N . CYS A 1 117 ? 9.427 0.757 -8.496 1.00 97.88 117 CYS A N 1
ATOM 958 C CA . CYS A 1 117 ? 8.044 0.421 -8.840 1.00 97.88 117 CYS A CA 1
ATOM 959 C C . CYS A 1 117 ? 7.951 -0.479 -10.081 1.00 97.88 117 CYS A C 1
ATOM 961 O O . CYS A 1 117 ? 7.224 -1.470 -10.063 1.00 97.88 117 CYS A O 1
ATOM 963 N N . ILE A 1 118 ? 8.727 -0.194 -11.135 1.00 97.88 118 ILE A N 1
ATOM 964 C CA . ILE A 1 118 ? 8.726 -1.031 -12.346 1.00 97.88 118 ILE A CA 1
ATOM 965 C C . ILE A 1 118 ? 9.304 -2.418 -12.055 1.00 97.88 118 ILE A C 1
ATOM 967 O O . ILE A 1 118 ? 8.752 -3.426 -12.487 1.00 97.88 118 ILE A O 1
ATOM 971 N N . ARG A 1 119 ? 10.404 -2.491 -11.296 1.00 97.81 119 ARG A N 1
ATOM 972 C CA . ARG A 1 119 ? 10.987 -3.770 -10.875 1.00 97.81 119 ARG A CA 1
ATOM 973 C C . ARG A 1 119 ? 9.985 -4.594 -10.070 1.00 97.81 119 ARG A C 1
ATOM 975 O O . ARG A 1 119 ? 9.838 -5.779 -10.342 1.00 97.81 119 ARG A O 1
ATOM 982 N N . THR A 1 120 ? 9.275 -3.965 -9.139 1.00 98.19 120 THR A N 1
ATOM 983 C CA . THR A 1 120 ? 8.214 -4.601 -8.358 1.00 98.19 120 THR A CA 1
ATOM 984 C C . THR A 1 120 ? 7.102 -5.123 -9.273 1.00 98.19 120 THR A C 1
ATOM 986 O O . THR A 1 120 ? 6.774 -6.302 -9.181 1.00 98.19 120 THR A O 1
ATOM 989 N N . ALA A 1 121 ? 6.618 -4.330 -10.240 1.00 98.19 121 ALA A N 1
ATOM 990 C CA . ALA A 1 121 ? 5.633 -4.774 -11.238 1.00 98.19 121 ALA A CA 1
ATOM 991 C C . ALA A 1 121 ? 6.087 -6.033 -11.990 1.00 98.19 121 ALA A C 1
ATOM 993 O O . ALA A 1 121 ? 5.360 -7.023 -12.075 1.00 98.19 121 ALA A O 1
ATOM 994 N N . MET A 1 122 ? 7.325 -6.013 -12.488 1.00 98.31 122 MET A N 1
ATOM 995 C CA . MET A 1 122 ? 7.911 -7.138 -13.209 1.00 98.31 122 MET A CA 1
ATOM 996 C C . MET A 1 122 ? 8.089 -8.375 -12.319 1.00 98.31 122 MET A C 1
ATOM 998 O O . MET A 1 122 ? 7.884 -9.488 -12.790 1.00 98.31 122 MET A O 1
ATOM 1002 N N . CYS A 1 123 ? 8.409 -8.220 -11.031 1.00 98.12 123 CYS A N 1
ATOM 1003 C CA . CYS A 1 123 ? 8.480 -9.344 -10.095 1.00 98.12 123 CYS A CA 1
ATOM 1004 C C . CYS A 1 123 ? 7.107 -9.969 -9.811 1.00 98.12 123 CYS A C 1
ATOM 1006 O O . CYS A 1 123 ? 7.003 -11.198 -9.771 1.00 98.12 123 CYS A O 1
ATOM 1008 N N . ILE A 1 124 ? 6.057 -9.157 -9.649 1.00 98.12 124 ILE A N 1
ATOM 1009 C CA . ILE A 1 124 ? 4.684 -9.660 -9.489 1.00 98.12 124 ILE A CA 1
ATOM 1010 C C . ILE A 1 124 ? 4.256 -10.417 -10.750 1.00 98.12 124 ILE A C 1
ATOM 1012 O O . ILE A 1 124 ? 3.811 -11.564 -10.672 1.00 98.12 124 ILE A O 1
ATOM 1016 N N . PHE A 1 125 ? 4.463 -9.827 -11.924 1.00 98.19 125 PHE A N 1
ATOM 1017 C CA . PHE A 1 125 ? 4.076 -10.458 -13.180 1.00 98.19 125 PHE A CA 1
ATOM 1018 C C . PHE A 1 125 ? 4.899 -11.715 -13.498 1.00 98.19 125 PHE A C 1
ATOM 1020 O O . PHE A 1 125 ? 4.346 -12.729 -13.918 1.00 98.19 125 PHE A O 1
ATOM 1027 N N . GLY A 1 126 ? 6.209 -11.666 -13.256 1.00 97.69 126 GLY A N 1
ATOM 1028 C CA . GLY A 1 126 ? 7.151 -12.723 -13.613 1.00 97.69 126 GLY A CA 1
ATOM 1029 C C . GLY A 1 126 ? 7.174 -13.909 -12.654 1.00 97.69 126 GLY A C 1
ATOM 1030 O O . GLY A 1 126 ? 7.232 -15.047 -13.106 1.00 97.69 126 GLY A O 1
ATOM 1031 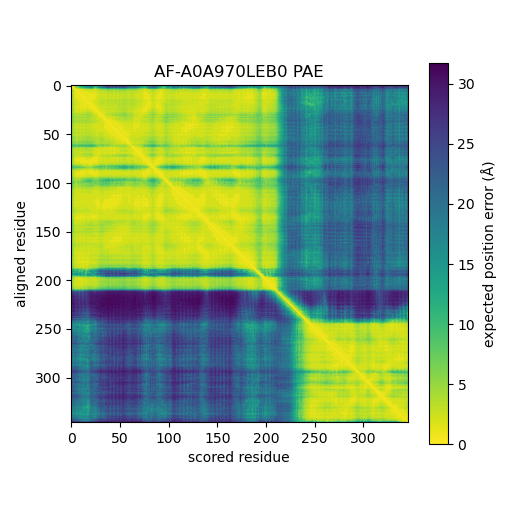N N . TYR A 1 127 ? 7.107 -13.683 -11.340 1.00 97.44 127 TYR A N 1
ATOM 1032 C CA . TYR A 1 127 ? 7.217 -14.773 -10.358 1.00 97.44 127 TYR A CA 1
ATOM 1033 C C . TYR A 1 127 ? 5.879 -15.149 -9.731 1.00 97.44 127 TYR A C 1
ATOM 1035 O O . TYR A 1 127 ? 5.569 -16.335 -9.601 1.00 97.44 127 TYR A O 1
ATOM 1043 N N . ILE A 1 128 ? 5.043 -14.165 -9.386 1.00 95.50 128 ILE A N 1
ATOM 1044 C CA . ILE A 1 128 ? 3.703 -14.454 -8.852 1.00 95.50 128 ILE A CA 1
ATOM 1045 C C . ILE A 1 128 ? 2.764 -14.880 -9.990 1.00 95.50 128 ILE A C 1
ATOM 1047 O O . ILE A 1 128 ? 1.945 -15.783 -9.815 1.00 95.50 128 ILE A O 1
ATOM 1051 N N . GLY A 1 129 ? 2.944 -14.324 -11.193 1.00 95.44 129 GLY A N 1
ATOM 1052 C CA . GLY A 1 129 ? 2.129 -14.657 -12.362 1.00 95.44 129 GLY A CA 1
ATOM 1053 C C . GLY A 1 129 ? 0.766 -13.974 -12.334 1.00 95.44 129 GLY A C 1
ATOM 1054 O O . GLY A 1 129 ? -0.231 -14.589 -12.709 1.00 95.44 129 GLY A O 1
ATOM 1055 N N . LYS A 1 130 ? 0.713 -12.739 -11.826 1.00 96.19 130 LYS A N 1
ATOM 1056 C CA . LYS A 1 130 ? -0.496 -11.909 -11.778 1.00 96.19 130 LYS A CA 1
ATOM 1057 C C . LYS A 1 130 ? -0.275 -10.618 -12.550 1.00 96.19 130 LYS A C 1
ATOM 1059 O O . LYS A 1 130 ? 0.783 -10.011 -12.443 1.00 96.19 130 LYS A O 1
ATOM 1064 N N . ASP A 1 131 ? -1.283 -10.224 -13.311 1.00 96.00 131 ASP A N 1
ATOM 1065 C CA . ASP A 1 131 ? -1.356 -9.007 -14.124 1.00 96.00 131 ASP A CA 1
ATOM 1066 C C . ASP A 1 131 ? -2.095 -7.860 -13.412 1.00 96.00 131 ASP A C 1
ATOM 1068 O O . ASP A 1 131 ? -2.156 -6.751 -13.935 1.00 96.00 131 ASP A O 1
ATOM 1072 N N . THR A 1 132 ? -2.618 -8.108 -12.207 1.00 96.06 132 THR A N 1
ATOM 1073 C CA . THR A 1 132 ? -3.312 -7.139 -11.347 1.00 96.06 132 THR A CA 1
ATOM 1074 C C . THR A 1 132 ? -2.607 -6.994 -9.997 1.00 96.06 132 THR A C 1
ATOM 1076 O O . THR A 1 132 ? -2.370 -7.997 -9.317 1.00 96.06 132 THR A O 1
ATOM 1079 N N . ALA A 1 133 ? -2.303 -5.762 -9.584 1.00 97.38 133 ALA A N 1
ATOM 1080 C CA . ALA A 1 133 ? -1.719 -5.429 -8.279 1.00 97.38 133 ALA A CA 1
ATOM 1081 C C . ALA A 1 133 ? -1.689 -3.909 -8.041 1.00 97.38 133 ALA A C 1
ATOM 1083 O O . ALA A 1 133 ? -1.568 -3.120 -8.982 1.00 97.38 133 ALA A O 1
ATOM 1084 N N . GLU A 1 134 ? -1.703 -3.508 -6.771 1.00 98.06 134 GLU A N 1
ATOM 1085 C CA . GLU A 1 134 ? -1.315 -2.168 -6.337 1.00 98.06 134 GLU A CA 1
ATOM 1086 C C . GLU A 1 134 ? 0.169 -2.145 -5.962 1.00 98.06 134 GLU A C 1
ATOM 1088 O O . GLU A 1 134 ? 0.628 -2.902 -5.104 1.00 98.06 134 GLU A O 1
ATOM 1093 N N . ILE A 1 135 ? 0.921 -1.247 -6.591 1.00 98.62 135 ILE A N 1
ATOM 1094 C CA . ILE A 1 135 ? 2.353 -1.056 -6.373 1.00 98.62 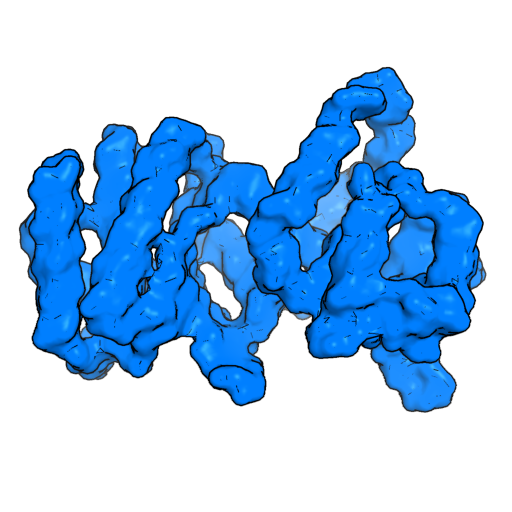135 ILE A CA 1
ATOM 1095 C C . ILE A 1 135 ? 2.541 0.309 -5.729 1.00 98.62 135 ILE A C 1
ATOM 1097 O O . ILE A 1 135 ? 2.277 1.350 -6.333 1.00 98.62 135 ILE A O 1
ATOM 1101 N N . ILE A 1 136 ? 2.983 0.310 -4.482 1.00 98.31 136 ILE A N 1
ATOM 1102 C CA . ILE A 1 136 ? 2.974 1.499 -3.643 1.00 98.31 136 ILE A CA 1
ATOM 1103 C C . ILE A 1 136 ? 4.408 1.843 -3.271 1.00 98.31 136 ILE A C 1
ATOM 1105 O O . ILE A 1 136 ? 5.122 1.033 -2.687 1.00 98.31 136 ILE A O 1
ATOM 1109 N N . PHE A 1 137 ? 4.821 3.073 -3.554 1.00 98.00 137 PHE A N 1
ATOM 1110 C CA . PHE A 1 137 ? 5.985 3.645 -2.892 1.00 98.00 137 PHE A CA 1
ATOM 1111 C C . PHE A 1 137 ? 5.506 4.487 -1.710 1.00 98.00 137 PHE A C 1
ATOM 1113 O O . PHE A 1 137 ? 4.694 5.395 -1.886 1.00 98.00 137 PHE A O 1
ATOM 1120 N N . ALA A 1 138 ? 5.990 4.199 -0.506 1.00 96.56 138 ALA A N 1
ATOM 1121 C CA . ALA A 1 138 ? 5.539 4.855 0.714 1.00 96.56 138 ALA A CA 1
ATOM 1122 C C . ALA A 1 138 ? 6.696 5.546 1.446 1.00 96.56 138 ALA A C 1
ATOM 1124 O O . ALA A 1 138 ? 7.761 4.969 1.667 1.00 96.56 138 ALA A O 1
ATOM 1125 N N . SER A 1 139 ? 6.498 6.792 1.871 1.00 95.31 139 SER A N 1
ATOM 1126 C CA . SER A 1 139 ? 7.468 7.473 2.734 1.00 95.31 139 SER A CA 1
ATOM 1127 C C . SER A 1 139 ? 6.798 8.555 3.575 1.00 95.31 139 SER A C 1
ATOM 1129 O O . SER A 1 139 ? 6.114 9.411 3.019 1.00 95.31 139 SER A O 1
ATOM 1131 N N . PRO A 1 140 ? 7.030 8.613 4.897 1.00 91.00 140 PRO A N 1
ATOM 1132 C CA . PRO A 1 140 ? 6.389 9.618 5.743 1.00 91.00 140 PRO A CA 1
ATOM 1133 C C . PRO 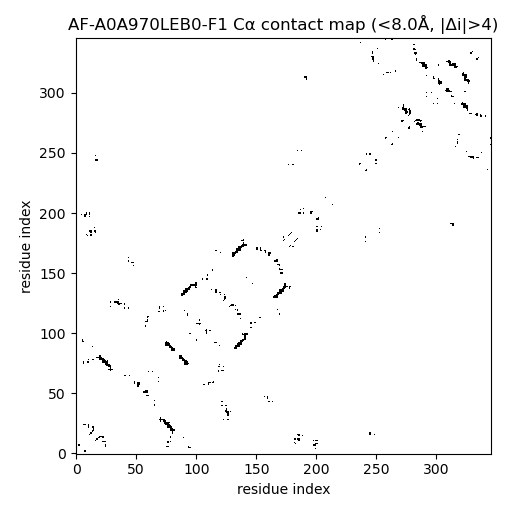A 1 140 ? 6.834 11.047 5.435 1.00 91.00 140 PRO A C 1
ATOM 1135 O O . PRO A 1 140 ? 6.158 11.990 5.839 1.00 91.00 140 PRO A O 1
ATOM 1138 N N . LYS A 1 141 ? 7.974 11.234 4.757 1.00 92.12 141 LYS A N 1
ATOM 1139 C CA . LYS A 1 141 ? 8.512 12.564 4.483 1.00 92.12 141 LYS A CA 1
ATOM 1140 C C . LYS A 1 141 ? 9.231 12.613 3.143 1.00 92.12 141 LYS A C 1
ATOM 1142 O O . LYS A 1 141 ? 10.321 12.071 2.988 1.00 92.12 141 LYS A O 1
ATOM 1147 N N . ILE A 1 142 ? 8.653 13.335 2.193 1.00 93.19 142 ILE A N 1
ATOM 1148 C CA . ILE A 1 142 ? 9.226 13.628 0.879 1.00 93.19 142 ILE A CA 1
ATOM 1149 C C . ILE A 1 142 ? 9.121 15.133 0.624 1.00 93.19 142 ILE A C 1
ATOM 1151 O O . ILE A 1 142 ? 8.107 15.767 0.923 1.00 93.19 142 ILE A O 1
ATOM 1155 N N . ASN A 1 143 ? 10.166 15.719 0.039 1.00 92.25 143 ASN A N 1
ATOM 1156 C CA . ASN A 1 143 ? 10.127 17.112 -0.398 1.00 92.25 143 ASN A CA 1
ATOM 1157 C C . ASN A 1 143 ? 8.987 17.321 -1.429 1.00 92.25 143 ASN A C 1
ATOM 1159 O O . ASN A 1 143 ? 8.952 16.593 -2.424 1.00 92.25 143 ASN A O 1
ATOM 1163 N N . PRO A 1 144 ? 8.096 18.322 -1.263 1.00 89.69 144 PRO A N 1
ATOM 1164 C CA . PRO A 1 144 ? 6.991 18.580 -2.193 1.00 89.69 144 PRO A CA 1
ATOM 1165 C C . PRO A 1 144 ? 7.403 18.731 -3.663 1.00 89.69 144 PRO A C 1
ATOM 1167 O O . PRO A 1 144 ? 6.635 18.376 -4.553 1.00 89.69 144 PRO A O 1
ATOM 1170 N N . VAL A 1 145 ? 8.622 19.210 -3.936 1.00 91.12 145 VAL A N 1
ATOM 1171 C CA . VAL A 1 145 ? 9.158 19.307 -5.303 1.00 91.12 145 VAL A CA 1
ATOM 1172 C C . VAL A 1 145 ? 9.339 17.920 -5.928 1.00 91.12 145 VAL A C 1
ATOM 1174 O O . VAL A 1 145 ? 9.012 17.731 -7.095 1.00 91.12 145 VAL A O 1
ATOM 1177 N N . ILE A 1 146 ? 9.808 16.936 -5.154 1.00 94.38 146 ILE A N 1
ATOM 1178 C CA . ILE A 1 146 ? 9.956 15.547 -5.616 1.00 94.38 146 ILE A CA 1
ATOM 1179 C C . ILE A 1 146 ? 8.576 14.925 -5.861 1.00 94.38 146 ILE A C 1
ATOM 1181 O O . ILE A 1 146 ? 8.392 14.255 -6.870 1.00 94.38 146 ILE A O 1
ATOM 1185 N N . ILE A 1 147 ? 7.595 15.181 -4.986 1.00 90.69 147 ILE A N 1
ATOM 1186 C CA . ILE A 1 147 ? 6.213 14.694 -5.157 1.00 90.69 147 ILE A CA 1
ATOM 1187 C C . ILE A 1 147 ? 5.600 15.245 -6.446 1.00 90.69 147 ILE A C 1
ATOM 1189 O O . ILE A 1 147 ? 5.078 14.481 -7.256 1.00 90.69 147 ILE A O 1
ATOM 1193 N N . LYS A 1 148 ? 5.703 16.565 -6.655 1.00 91.94 148 LYS A N 1
ATOM 1194 C CA . LYS A 1 148 ? 5.195 17.239 -7.856 1.00 91.94 148 LYS A CA 1
ATOM 1195 C C . LYS A 1 148 ? 5.808 16.658 -9.127 1.00 91.94 148 LYS A C 1
ATOM 1197 O O . LYS A 1 148 ? 5.116 16.531 -10.134 1.00 91.94 148 LYS A O 1
ATOM 1202 N N . ASP A 1 149 ? 7.085 16.293 -9.071 1.00 93.75 149 ASP A N 1
ATOM 1203 C CA . ASP A 1 149 ? 7.754 15.674 -10.202 1.00 93.75 149 ASP A CA 1
ATOM 1204 C C . ASP A 1 149 ? 7.356 14.207 -10.379 1.00 93.75 149 ASP A C 1
ATOM 1206 O O . ASP A 1 149 ? 7.188 13.813 -11.526 1.00 93.75 149 ASP A O 1
ATOM 1210 N N . LEU A 1 150 ? 7.178 13.421 -9.310 1.00 94.81 150 LEU A N 1
ATOM 1211 C CA . LEU A 1 150 ? 6.822 11.994 -9.363 1.00 94.81 150 LEU A CA 1
ATOM 1212 C C . LEU A 1 150 ? 5.391 11.735 -9.844 1.00 94.81 150 LEU A C 1
ATOM 1214 O O . LEU A 1 150 ? 5.186 10.811 -10.627 1.00 94.81 150 LEU A O 1
ATOM 1218 N N . ALA A 1 151 ? 4.416 12.536 -9.405 1.00 89.50 151 ALA A N 1
ATOM 1219 C CA . ALA A 1 151 ? 2.997 12.332 -9.709 1.00 89.50 151 ALA A CA 1
ATOM 1220 C C . ALA A 1 151 ? 2.699 12.108 -11.211 1.00 89.50 151 ALA A C 1
ATOM 1222 O O . ALA A 1 151 ? 2.102 11.083 -11.545 1.00 89.50 151 ALA A O 1
ATOM 1223 N N . PRO A 1 152 ? 3.156 12.967 -12.150 1.00 94.19 152 PRO A N 1
ATOM 1224 C CA . PRO A 1 152 ? 2.933 12.713 -13.571 1.00 94.19 152 PRO A CA 1
ATOM 1225 C C . PRO A 1 152 ? 3.644 11.448 -14.075 1.00 94.19 152 PRO A C 1
ATOM 1227 O O . PRO A 1 152 ? 3.096 10.759 -14.925 1.00 94.19 152 PRO A O 1
ATOM 1230 N N . LYS A 1 153 ? 4.816 11.083 -13.534 1.00 96.56 153 LYS A N 1
ATOM 1231 C CA . LYS A 1 153 ? 5.543 9.880 -13.980 1.00 96.56 153 LYS A CA 1
ATOM 1232 C C . LYS A 1 153 ? 4.853 8.595 -13.530 1.00 96.56 153 LYS A C 1
ATOM 1234 O O . LYS A 1 153 ? 4.905 7.618 -14.265 1.00 96.56 153 LYS A O 1
ATOM 1239 N N . PHE A 1 154 ? 4.184 8.592 -12.376 1.00 94.81 154 PHE A N 1
ATOM 1240 C CA . PHE A 1 154 ? 3.335 7.467 -11.970 1.00 94.81 154 PHE A CA 1
ATOM 1241 C C . PHE A 1 154 ? 2.141 7.289 -12.914 1.00 94.81 154 PHE A C 1
ATOM 1243 O O . PHE A 1 154 ? 1.883 6.177 -13.365 1.00 94.81 154 PHE A O 1
ATOM 1250 N N . ASN A 1 155 ? 1.468 8.378 -13.299 1.00 94.75 155 ASN A N 1
ATOM 1251 C CA . ASN A 1 155 ? 0.362 8.314 -14.263 1.00 94.75 155 ASN A CA 1
ATOM 1252 C C . ASN A 1 155 ? 0.817 7.797 -15.635 1.00 94.75 155 ASN A C 1
ATOM 1254 O O . ASN A 1 155 ? 0.141 6.986 -16.269 1.00 94.75 155 ASN A O 1
ATOM 1258 N N . GLU A 1 156 ? 1.984 8.246 -16.086 1.00 97.44 156 GLU A N 1
ATOM 1259 C CA . GLU A 1 156 ? 2.584 7.789 -17.337 1.00 97.44 156 GLU A CA 1
ATOM 1260 C C . GLU A 1 156 ? 3.013 6.322 -17.258 1.00 97.44 156 GLU A C 1
ATOM 1262 O O . GLU A 1 156 ? 2.724 5.558 -18.175 1.00 97.44 156 GLU A O 1
ATOM 1267 N N . LEU A 1 157 ? 3.608 5.894 -16.140 1.00 97.81 157 LEU A N 1
ATOM 1268 C CA . LEU A 1 157 ? 3.934 4.491 -15.899 1.00 97.81 157 LEU A CA 1
ATOM 1269 C C . LEU A 1 157 ? 2.679 3.608 -15.923 1.00 97.81 157 LEU A C 1
ATOM 1271 O O . LEU A 1 157 ? 2.673 2.586 -16.604 1.00 97.81 157 LEU A O 1
ATOM 1275 N N . ASN A 1 158 ? 1.606 4.020 -15.245 1.00 96.88 158 ASN A N 1
ATOM 1276 C CA . ASN A 1 158 ? 0.324 3.309 -15.275 1.00 96.88 158 ASN A CA 1
ATOM 1277 C C . ASN A 1 158 ? -0.220 3.196 -16.701 1.00 96.88 158 ASN A C 1
ATOM 1279 O O . ASN A 1 158 ? -0.673 2.130 -17.105 1.00 96.88 158 ASN A O 1
ATOM 1283 N N . SER A 1 159 ? -0.112 4.270 -17.487 1.00 97.81 159 SER A N 1
ATOM 1284 C CA . SER A 1 159 ? -0.537 4.268 -18.889 1.00 97.81 159 SER A CA 1
ATOM 1285 C C . SER A 1 159 ? 0.275 3.269 -19.721 1.00 97.81 159 SER A C 1
ATOM 1287 O O . SER A 1 159 ? -0.306 2.482 -20.462 1.00 97.81 159 SER A O 1
ATOM 1289 N N . ILE A 1 160 ? 1.603 3.242 -19.561 1.00 98.06 160 ILE A N 1
ATOM 1290 C CA . ILE A 1 160 ? 2.483 2.290 -20.259 1.00 98.06 160 ILE A CA 1
ATOM 1291 C C . ILE A 1 160 ? 2.112 0.846 -19.897 1.00 98.06 160 ILE A C 1
ATOM 1293 O O . ILE A 1 160 ? 1.904 0.024 -20.789 1.00 98.06 160 ILE A O 1
ATOM 1297 N N . LEU A 1 161 ? 1.975 0.536 -18.605 1.00 97.62 161 LEU A N 1
ATOM 1298 C CA . LEU A 1 161 ? 1.608 -0.806 -18.137 1.00 97.62 161 LEU A CA 1
ATOM 1299 C C . LEU A 1 161 ? 0.227 -1.233 -18.663 1.00 97.62 161 LEU A C 1
ATOM 1301 O O . LEU A 1 161 ? 0.089 -2.352 -19.159 1.00 97.62 161 LEU A O 1
ATOM 1305 N N . ALA A 1 162 ? -0.753 -0.326 -18.674 1.00 97.38 162 ALA A N 1
ATOM 1306 C CA . ALA A 1 162 ? -2.077 -0.588 -19.232 1.00 97.38 162 ALA A CA 1
ATOM 1307 C C . ALA A 1 162 ? -2.020 -0.904 -20.737 1.00 97.38 162 ALA A C 1
ATOM 1309 O O . ALA A 1 162 ? -2.647 -1.863 -21.184 1.00 97.38 162 ALA A O 1
ATOM 1310 N N . THR A 1 163 ? -1.217 -0.173 -21.526 1.00 97.69 163 THR A N 1
ATOM 1311 C CA . THR A 1 163 ? -1.032 -0.493 -22.960 1.00 97.69 163 THR A CA 1
ATOM 1312 C C . THR A 1 163 ? -0.388 -1.854 -23.206 1.00 97.69 163 THR A C 1
ATOM 1314 O O . THR A 1 163 ? -0.569 -2.439 -24.272 1.00 97.69 163 THR A O 1
ATOM 1317 N N . LEU A 1 164 ? 0.327 -2.388 -22.215 1.00 96.62 164 LEU A N 1
ATOM 1318 C CA . LEU A 1 164 ? 0.915 -3.723 -22.255 1.00 96.62 164 LEU A CA 1
ATOM 1319 C C . LEU A 1 164 ? -0.050 -4.817 -21.766 1.00 96.62 164 LEU A C 1
ATOM 1321 O O . LEU A 1 164 ? 0.339 -5.985 -21.753 1.00 96.62 164 LEU A O 1
ATOM 1325 N N . GLY A 1 165 ? -1.291 -4.460 -21.417 1.00 96.19 165 GLY A N 1
ATOM 1326 C CA . GLY A 1 165 ? -2.316 -5.375 -20.913 1.00 96.19 165 GLY A CA 1
ATOM 1327 C C . GLY A 1 165 ? -2.181 -5.700 -19.424 1.00 96.19 165 GLY A C 1
ATOM 1328 O O . GLY A 1 165 ? -2.699 -6.720 -18.985 1.00 96.19 165 GLY A O 1
ATOM 1329 N N . LEU A 1 166 ? -1.464 -4.872 -18.656 1.00 97.38 166 LEU A N 1
ATOM 1330 C CA . LEU A 1 166 ? -1.242 -5.071 -17.225 1.00 97.38 166 LEU A CA 1
ATOM 1331 C C . LEU A 1 166 ? -2.089 -4.087 -16.421 1.00 97.38 166 LEU A C 1
ATOM 1333 O O . LEU A 1 166 ? -1.927 -2.871 -16.522 1.00 97.38 166 LEU A O 1
ATOM 1337 N N . ASN A 1 167 ? -2.948 -4.623 -15.565 1.00 95.56 167 ASN A N 1
ATOM 1338 C CA . ASN A 1 167 ? -3.846 -3.875 -14.693 1.00 95.56 167 ASN A CA 1
ATOM 1339 C C . ASN A 1 167 ? -3.152 -3.537 -13.364 1.00 95.56 167 ASN A C 1
ATOM 1341 O O . ASN A 1 167 ? -3.641 -3.843 -12.273 1.00 95.56 167 ASN A O 1
ATOM 1345 N N . PHE A 1 168 ? -1.974 -2.922 -13.457 1.00 97.00 168 PHE A N 1
ATOM 1346 C CA . PHE A 1 168 ? -1.220 -2.452 -12.301 1.00 97.00 168 PHE A CA 1
ATOM 1347 C C . PHE A 1 168 ? -1.537 -0.995 -11.987 1.00 97.00 168 PHE A C 1
ATOM 1349 O O . PHE A 1 168 ? -1.568 -0.150 -12.877 1.00 97.00 168 PHE A O 1
ATOM 1356 N N . THR A 1 169 ? -1.702 -0.695 -10.700 1.00 95.88 169 THR A N 1
ATOM 1357 C CA . THR A 1 169 ? -1.825 0.682 -10.213 1.00 95.88 169 THR A CA 1
ATOM 1358 C C . THR A 1 169 ? -0.594 1.035 -9.398 1.00 95.88 169 THR A C 1
ATOM 1360 O O . THR A 1 169 ? -0.426 0.574 -8.272 1.00 95.88 169 THR A O 1
ATOM 1363 N N . THR A 1 170 ? 0.278 1.858 -9.972 1.00 97.19 170 THR A N 1
ATOM 1364 C CA . THR A 1 170 ? 1.435 2.437 -9.288 1.00 97.19 170 THR A CA 1
ATOM 1365 C C . THR A 1 170 ? 1.055 3.774 -8.658 1.00 97.19 170 THR A C 1
ATOM 1367 O O . THR A 1 170 ? 0.457 4.628 -9.319 1.00 97.19 170 THR A O 1
ATOM 1370 N N . ARG A 1 171 ? 1.378 3.963 -7.374 1.00 95.50 171 ARG A N 1
ATOM 1371 C CA . ARG A 1 171 ? 1.072 5.203 -6.645 1.00 95.50 171 ARG A CA 1
ATOM 1372 C C . ARG A 1 171 ? 2.073 5.521 -5.541 1.00 95.50 171 ARG A C 1
ATOM 1374 O O . ARG A 1 171 ? 2.793 4.655 -5.044 1.00 95.50 171 ARG A O 1
ATOM 1381 N N . LEU A 1 172 ? 2.078 6.789 -5.146 1.00 95.44 172 LEU A N 1
ATOM 1382 C CA . LEU A 1 172 ? 2.859 7.319 -4.037 1.00 95.44 172 LEU A CA 1
ATOM 1383 C C . LEU A 1 172 ? 1.943 7.531 -2.831 1.00 95.44 172 LEU A C 1
ATOM 1385 O O . LEU A 1 172 ? 0.867 8.083 -3.002 1.00 95.44 172 LEU A O 1
ATOM 1389 N N . ILE A 1 173 ? 2.390 7.152 -1.634 1.00 90.44 173 ILE A N 1
ATOM 1390 C CA . ILE A 1 173 ? 1.769 7.565 -0.368 1.00 90.44 173 ILE A CA 1
ATOM 1391 C C . ILE A 1 173 ? 2.822 8.326 0.437 1.00 90.44 173 ILE A C 1
ATOM 1393 O O . ILE A 1 173 ? 3.807 7.736 0.898 1.00 90.44 173 ILE A O 1
ATOM 1397 N N . ALA A 1 174 ? 2.643 9.639 0.599 1.00 92.44 174 ALA A N 1
ATOM 1398 C CA . ALA A 1 174 ? 3.648 10.479 1.246 1.00 92.44 174 ALA A CA 1
ATOM 1399 C C . ALA A 1 174 ? 3.085 11.615 2.105 1.00 92.44 174 ALA A C 1
ATOM 1401 O O . ALA A 1 174 ? 1.965 12.072 1.906 1.00 92.44 174 ALA A O 1
ATOM 1402 N N . ASN A 1 175 ? 3.903 12.117 3.034 1.00 86.56 175 ASN A N 1
ATOM 1403 C CA . ASN A 1 175 ? 3.586 13.276 3.879 1.00 86.56 175 ASN A CA 1
ATOM 1404 C C . ASN A 1 175 ? 2.227 13.126 4.596 1.00 86.56 175 ASN A C 1
ATOM 1406 O O . ASN A 1 175 ? 2.002 12.130 5.279 1.00 86.56 175 ASN A O 1
ATOM 1410 N N . GLU A 1 176 ? 1.325 14.100 4.441 1.00 80.25 176 GLU A N 1
ATOM 1411 C CA . GLU A 1 176 ? -0.005 14.088 5.062 1.00 80.25 176 GLU A CA 1
ATOM 1412 C C . GLU A 1 176 ? -0.835 12.877 4.631 1.00 80.25 176 GLU A C 1
ATOM 1414 O O . GLU A 1 176 ? -1.526 12.288 5.456 1.00 80.25 176 GLU A O 1
ATOM 1419 N N . GLU A 1 177 ? -0.702 12.430 3.379 1.00 80.19 177 GLU A N 1
ATOM 1420 C CA . GLU A 1 177 ? -1.380 11.225 2.904 1.00 80.19 177 GLU A CA 1
ATOM 1421 C C . GLU A 1 177 ? -0.856 9.979 3.628 1.00 80.19 177 GLU A C 1
ATOM 1423 O O . GLU A 1 177 ? -1.632 9.113 4.017 1.00 80.19 177 GLU A O 1
ATOM 1428 N N . PHE A 1 178 ? 0.453 9.898 3.884 1.00 88.31 178 PHE A N 1
ATOM 1429 C CA . PHE A 1 178 ? 1.019 8.815 4.692 1.00 88.31 178 PHE A CA 1
ATOM 1430 C C . PHE A 1 178 ? 0.480 8.851 6.123 1.00 88.31 178 PHE A C 1
ATOM 1432 O O . PHE A 1 178 ? 0.112 7.812 6.675 1.00 88.31 178 PHE A O 1
ATOM 1439 N N . ASN A 1 179 ? 0.398 10.040 6.722 1.00 79.12 179 ASN A N 1
ATOM 1440 C CA . ASN A 1 179 ? -0.178 10.190 8.052 1.00 79.12 179 ASN A CA 1
ATOM 1441 C C . ASN A 1 179 ? -1.649 9.730 8.079 1.00 79.12 179 ASN A C 1
ATOM 1443 O O . ASN A 1 179 ? -1.988 8.847 8.864 1.00 79.12 179 ASN A O 1
ATOM 1447 N N . GLY A 1 180 ? -2.490 10.253 7.184 1.00 69.44 180 GLY A N 1
ATOM 1448 C CA . GLY A 1 180 ? -3.932 9.988 7.167 1.00 69.44 180 GLY A CA 1
ATOM 1449 C C . GLY A 1 180 ? -4.335 8.602 6.648 1.00 69.44 180 GLY A C 1
ATOM 1450 O O . GLY A 1 180 ? -5.288 8.015 7.154 1.00 69.44 180 GLY A O 1
ATOM 1451 N N . LYS A 1 181 ? -3.617 8.031 5.668 1.00 77.38 181 LYS A N 1
ATOM 1452 C CA . LYS A 1 181 ? -3.939 6.703 5.104 1.00 77.38 181 LYS A CA 1
ATOM 1453 C C . LYS A 1 181 ? -3.290 5.544 5.838 1.00 77.38 181 LYS A C 1
ATOM 1455 O O . LYS A 1 181 ? -3.854 4.450 5.850 1.00 77.38 181 LYS A O 1
ATOM 1460 N N . VAL A 1 182 ? -2.086 5.746 6.374 1.00 86.12 182 VAL A N 1
ATOM 1461 C CA . VAL A 1 182 ? -1.278 4.661 6.944 1.00 86.12 182 VAL A CA 1
ATOM 1462 C C . VAL A 1 182 ? -1.224 4.788 8.453 1.00 86.12 182 VAL A C 1
ATOM 1464 O O . VAL A 1 182 ? -1.750 3.925 9.151 1.00 86.12 182 VAL A O 1
ATOM 1467 N N . LEU A 1 183 ? -0.621 5.859 8.969 1.00 84.12 183 LEU A N 1
ATOM 1468 C CA . LEU A 1 183 ? -0.318 5.958 10.394 1.00 84.12 183 LEU A CA 1
ATOM 1469 C C . LEU A 1 183 ? -1.588 6.043 11.249 1.00 84.12 183 LEU A C 1
ATOM 1471 O O . LEU A 1 183 ? -1.807 5.187 12.105 1.00 84.12 183 LEU A O 1
ATOM 1475 N N . GLU A 1 184 ? -2.442 7.036 11.012 1.00 78.69 184 GLU A N 1
ATOM 1476 C CA . GLU A 1 184 ? -3.637 7.276 11.822 1.00 78.69 184 GLU A CA 1
ATOM 1477 C C . GLU A 1 184 ? -4.583 6.066 11.865 1.00 78.69 184 GLU A C 1
ATOM 1479 O O . GLU A 1 184 ? -4.933 5.646 12.971 1.00 78.69 184 GLU A O 1
ATOM 1484 N N . PRO A 1 185 ? -4.938 5.406 10.742 1.00 75.00 185 PRO A N 1
ATOM 1485 C CA . PRO A 1 185 ? -5.823 4.243 10.775 1.00 75.00 185 PRO A CA 1
ATOM 1486 C C . PRO A 1 185 ? -5.291 3.083 11.622 1.00 75.00 185 PRO A C 1
ATOM 1488 O O . PRO A 1 185 ? -6.090 2.356 12.226 1.00 75.00 185 PRO A O 1
ATOM 1491 N N . ILE A 1 186 ? -3.966 2.927 11.701 1.00 80.88 186 ILE A N 1
ATOM 1492 C CA . ILE A 1 186 ? -3.297 1.908 12.520 1.00 80.88 186 ILE A CA 1
ATOM 1493 C C . ILE A 1 186 ? -3.322 2.298 13.994 1.00 80.88 186 ILE A C 1
ATOM 1495 O O . ILE A 1 186 ? -3.683 1.467 14.825 1.00 80.88 186 ILE A O 1
ATOM 1499 N N . LEU A 1 187 ? -3.013 3.556 14.331 1.00 77.00 187 LEU A N 1
ATOM 1500 C CA . LEU A 1 187 ? -3.125 4.053 15.711 1.00 77.00 187 LEU A CA 1
ATOM 1501 C C . LEU A 1 187 ? -4.573 3.972 16.224 1.00 77.00 187 LEU A C 1
ATOM 1503 O O . LEU A 1 187 ? -4.822 3.747 17.404 1.00 77.00 187 LEU A O 1
ATOM 1507 N N . LEU A 1 188 ? -5.549 4.118 15.327 1.00 66.25 188 LEU A N 1
ATOM 1508 C CA . LEU A 1 188 ? -6.959 3.906 15.639 1.00 66.25 188 LEU A CA 1
ATOM 1509 C C . LEU A 1 188 ? -7.302 2.423 15.810 1.00 66.25 188 LEU A C 1
ATOM 1511 O O . LEU A 1 188 ? -8.067 2.074 16.708 1.00 66.25 188 LEU A O 1
ATOM 1515 N N . ALA A 1 189 ? -6.741 1.547 14.970 1.00 62.91 189 ALA A N 1
ATOM 1516 C CA . ALA A 1 189 ? -6.928 0.100 15.088 1.00 62.91 189 ALA A CA 1
ATOM 1517 C C . ALA A 1 189 ? -6.296 -0.458 16.375 1.00 62.91 189 ALA A C 1
ATOM 1519 O O . ALA A 1 189 ? -6.841 -1.382 16.977 1.00 62.91 189 ALA A O 1
ATOM 1520 N N . SER A 1 190 ? -5.186 0.125 16.843 1.00 64.88 190 SER A N 1
ATOM 1521 C CA . SER A 1 190 ? -4.418 -0.384 17.985 1.00 64.88 190 SER A CA 1
ATOM 1522 C C . SER A 1 190 ? -5.198 -0.415 19.301 1.00 64.88 190 SER A C 1
ATOM 1524 O O . SER A 1 190 ? -4.831 -1.172 20.196 1.00 64.88 190 SER A O 1
ATOM 1526 N N . GLY A 1 191 ? -6.260 0.391 19.432 1.00 57.53 191 GLY A N 1
ATOM 1527 C CA . GLY A 1 191 ? -7.148 0.386 20.599 1.00 57.53 191 GLY A CA 1
ATOM 1528 C C . GLY A 1 191 ? -8.089 -0.825 20.673 1.00 57.53 191 GLY A C 1
ATOM 1529 O O . GLY A 1 191 ? -8.606 -1.112 21.746 1.00 57.53 191 GLY A O 1
ATOM 1530 N N . GLY A 1 192 ? -8.307 -1.532 19.558 1.00 54.28 192 GLY A N 1
ATOM 1531 C CA . GLY A 1 192 ? -9.135 -2.744 19.490 1.00 54.28 192 GLY A CA 1
ATOM 1532 C C . GLY A 1 192 ? -8.341 -4.047 19.358 1.00 54.28 192 GLY A C 1
ATOM 1533 O O . GLY A 1 192 ? -8.913 -5.123 19.516 1.00 54.28 192 GLY A O 1
ATOM 1534 N N . ILE A 1 193 ? -7.035 -3.967 19.083 1.00 59.31 193 ILE A N 1
ATOM 1535 C CA . ILE A 1 193 ? -6.165 -5.131 18.891 1.00 59.31 193 ILE A CA 1
ATOM 1536 C C . ILE A 1 193 ? -5.502 -5.479 20.230 1.00 59.31 193 ILE A C 1
ATOM 1538 O O . ILE A 1 193 ? -4.406 -5.010 20.557 1.00 59.31 193 ILE A O 1
ATOM 1542 N N . SER A 1 194 ? -6.186 -6.300 21.026 1.00 50.94 194 SER A N 1
ATOM 1543 C CA . SER A 1 194 ? -5.588 -6.932 22.200 1.00 50.94 194 SER A CA 1
ATOM 1544 C C . SER A 1 194 ? -4.621 -8.026 21.751 1.00 50.94 194 SER A C 1
ATOM 1546 O O . SER A 1 194 ? -4.997 -8.899 20.976 1.00 50.94 194 SER A O 1
ATOM 1548 N N . ASP A 1 195 ? -3.402 -7.999 22.279 1.00 54.31 195 ASP A N 1
ATOM 1549 C CA . ASP A 1 195 ? -2.454 -9.115 22.196 1.00 54.31 195 ASP A CA 1
ATOM 1550 C C . ASP A 1 195 ? -1.845 -9.424 20.808 1.00 54.31 195 ASP A C 1
ATOM 1552 O O . ASP A 1 195 ? -1.641 -10.570 20.425 1.00 54.31 195 ASP A O 1
ATOM 1556 N N . THR A 1 196 ? -1.487 -8.393 20.036 1.00 67.25 196 THR A N 1
ATOM 1557 C CA . THR A 1 196 ? -0.755 -8.576 18.766 1.00 67.25 196 THR A CA 1
ATOM 1558 C C . THR A 1 196 ? 0.745 -8.796 18.977 1.00 67.25 196 THR A C 1
ATOM 1560 O O . THR A 1 196 ? 1.361 -8.108 19.777 1.00 67.25 196 THR A O 1
ATOM 1563 N N . SER A 1 197 ? 1.392 -9.708 18.250 1.00 73.62 197 SER A N 1
ATOM 1564 C CA . SER A 1 197 ? 2.863 -9.834 18.244 1.00 73.62 197 SER A CA 1
ATOM 1565 C C . SER A 1 197 ? 3.557 -8.825 17.309 1.00 73.62 197 SER A C 1
ATOM 1567 O O . SER A 1 197 ? 4.755 -8.935 17.058 1.00 73.62 197 SER A O 1
ATOM 1569 N N . GLU A 1 198 ? 2.819 -7.857 16.758 1.00 87.00 198 GLU A N 1
ATOM 1570 C CA . GLU A 1 198 ? 3.320 -6.907 15.762 1.00 87.00 198 GLU A CA 1
ATOM 1571 C C . GLU A 1 198 ? 4.129 -5.776 16.408 1.00 87.00 198 GLU A C 1
ATOM 1573 O O . GLU A 1 198 ? 3.635 -5.027 17.256 1.00 87.00 198 GLU A O 1
ATOM 1578 N N . LEU A 1 199 ? 5.392 -5.643 15.988 1.00 88.50 199 LEU A N 1
ATOM 1579 C CA . LEU A 1 199 ? 6.386 -4.794 16.649 1.00 88.50 199 LEU A CA 1
ATOM 1580 C C . LEU A 1 199 ? 5.981 -3.314 16.692 1.00 88.50 199 LEU A C 1
ATOM 1582 O O . LEU A 1 199 ? 6.173 -2.669 17.724 1.00 88.50 199 LEU A O 1
ATOM 1586 N N . PHE A 1 200 ? 5.428 -2.774 15.600 1.00 89.69 200 PHE A N 1
ATOM 1587 C CA . PHE A 1 200 ? 4.991 -1.376 15.546 1.00 89.69 200 PHE A CA 1
ATOM 1588 C C . PHE A 1 200 ? 3.865 -1.117 16.553 1.00 89.69 200 PHE A C 1
ATOM 1590 O O . PHE A 1 200 ? 3.979 -0.224 17.392 1.00 89.69 200 PHE A O 1
ATOM 1597 N N . LEU A 1 201 ? 2.812 -1.942 16.525 1.00 86.06 201 LEU A N 1
ATOM 1598 C CA . LEU A 1 201 ? 1.670 -1.816 17.431 1.00 86.06 201 LEU A CA 1
ATOM 1599 C C . LEU A 1 201 ? 2.080 -1.982 18.895 1.00 86.06 201 LEU A C 1
ATOM 1601 O O . LEU A 1 201 ? 1.668 -1.180 19.730 1.00 86.06 201 LEU A O 1
ATOM 1605 N N . ARG A 1 202 ? 2.945 -2.953 19.212 1.00 84.88 202 ARG A N 1
ATOM 1606 C CA . ARG A 1 202 ? 3.473 -3.136 20.573 1.00 84.88 202 ARG A CA 1
ATOM 1607 C C . ARG A 1 202 ? 4.319 -1.959 21.037 1.00 84.88 202 ARG A C 1
ATOM 1609 O O . ARG A 1 202 ? 4.179 -1.525 22.177 1.00 84.88 202 ARG A O 1
ATOM 1616 N N . SER A 1 203 ? 5.154 -1.416 20.156 1.00 86.94 203 SER A N 1
ATOM 1617 C CA . SER A 1 203 ? 5.966 -0.233 20.452 1.00 86.94 203 SER A CA 1
ATOM 1618 C C . SER A 1 203 ? 5.086 0.990 20.713 1.00 86.94 203 SER A C 1
ATOM 1620 O O . SER A 1 203 ? 5.317 1.718 21.678 1.00 86.94 203 SER A O 1
ATOM 1622 N N . TYR A 1 204 ? 4.029 1.181 19.918 1.00 84.94 204 TYR A N 1
ATOM 1623 C CA . TYR A 1 204 ? 3.057 2.249 20.135 1.00 84.94 204 TYR A CA 1
ATOM 1624 C C . TYR A 1 204 ? 2.249 2.057 21.425 1.00 84.94 204 TYR A C 1
ATOM 1626 O O . TYR A 1 204 ? 2.108 3.001 22.199 1.00 84.94 204 TYR A O 1
ATOM 1634 N N . GLN A 1 205 ? 1.772 0.840 21.705 1.00 80.50 205 GLN A N 1
ATOM 1635 C CA . GLN A 1 205 ? 1.079 0.508 22.953 1.00 80.50 205 GLN A CA 1
ATOM 1636 C C . GLN A 1 205 ? 1.971 0.796 24.167 1.00 80.50 205 GLN A C 1
ATOM 1638 O O . GLN A 1 205 ? 1.541 1.495 25.081 1.00 80.50 205 GLN A O 1
ATOM 1643 N N . MET A 1 206 ? 3.231 0.353 24.145 1.00 82.88 206 MET A N 1
ATOM 1644 C CA . MET A 1 206 ? 4.204 0.647 25.198 1.00 82.88 206 MET A CA 1
ATOM 1645 C C . MET A 1 206 ? 4.414 2.157 25.364 1.00 82.88 206 MET A C 1
ATOM 1647 O O . MET A 1 206 ? 4.316 2.666 26.476 1.00 82.88 206 MET A O 1
ATOM 1651 N N . TYR A 1 207 ? 4.642 2.892 24.272 1.00 83.75 207 TYR A N 1
ATOM 1652 C CA . TYR A 1 207 ? 4.770 4.352 24.313 1.00 83.75 207 TYR A CA 1
ATOM 1653 C C . TYR A 1 207 ? 3.525 5.018 24.922 1.00 83.75 207 TYR A C 1
ATOM 1655 O O . TYR A 1 207 ? 3.637 5.927 25.748 1.00 83.75 207 TYR A O 1
ATOM 1663 N N . SER A 1 208 ? 2.334 4.535 24.562 1.00 77.06 208 SER A N 1
ATOM 1664 C CA . SER A 1 208 ? 1.067 5.097 25.028 1.00 77.06 208 SER A CA 1
ATOM 1665 C C . SER A 1 208 ? 0.866 4.959 26.543 1.00 77.06 208 SER A C 1
ATOM 1667 O O . SER A 1 208 ? 0.306 5.877 27.142 1.00 77.06 208 SER A O 1
ATOM 1669 N N . MET A 1 209 ? 1.401 3.898 27.172 1.00 78.12 209 MET A N 1
ATOM 1670 C CA . MET A 1 209 ? 1.335 3.666 28.627 1.00 78.12 209 MET A CA 1
ATOM 1671 C C . MET A 1 209 ? 2.045 4.755 29.442 1.00 78.12 209 MET A C 1
ATOM 1673 O O . MET A 1 209 ? 1.604 5.083 30.540 1.00 78.12 209 MET A O 1
ATOM 1677 N N . PHE A 1 210 ? 3.127 5.326 28.906 1.00 80.06 210 PHE A N 1
ATOM 1678 C CA . PHE A 1 210 ? 3.920 6.370 29.571 1.00 80.06 210 PHE A CA 1
ATOM 1679 C C . PHE A 1 210 ? 3.592 7.776 29.073 1.00 80.06 210 PHE A C 1
ATOM 1681 O O . PHE A 1 210 ? 4.019 8.771 29.660 1.00 80.06 210 PHE A O 1
ATOM 1688 N N . SER A 1 211 ? 2.826 7.891 27.988 1.00 72.50 211 SER A N 1
ATOM 1689 C CA . SER A 1 211 ? 2.329 9.181 27.545 1.00 72.50 211 SER A CA 1
ATOM 1690 C C . SER A 1 211 ? 1.221 9.641 28.505 1.00 72.50 211 SER A C 1
ATOM 1692 O O . SER A 1 211 ? 0.046 9.327 28.336 1.00 72.50 211 SER A O 1
ATOM 1694 N N . GLU A 1 212 ? 1.565 10.457 29.507 1.00 49.16 212 GLU A N 1
ATOM 1695 C CA . GLU A 1 212 ? 0.629 11.108 30.457 1.00 49.16 212 GLU A CA 1
ATOM 1696 C C . GLU A 1 212 ? -0.471 11.977 29.775 1.00 49.16 212 GLU A C 1
ATOM 1698 O O . GLU A 1 212 ? -1.264 12.664 30.421 1.00 49.16 212 GLU A O 1
ATOM 1703 N N . LYS A 1 213 ? -0.535 11.969 28.437 1.00 48.31 213 LYS A N 1
ATOM 1704 C CA . LYS A 1 213 ? -1.386 12.776 27.557 1.00 48.31 213 LYS A CA 1
ATOM 1705 C C . LYS A 1 213 ? -2.472 12.000 26.809 1.00 48.31 213 LYS A C 1
ATOM 1707 O O . LYS A 1 213 ? -3.241 12.654 26.099 1.00 48.31 213 LYS A O 1
ATOM 1712 N N . ALA A 1 214 ? -2.603 10.684 26.990 1.00 44.44 214 ALA A N 1
ATOM 1713 C CA . ALA A 1 214 ? -3.708 9.934 26.385 1.00 44.44 214 ALA A CA 1
ATOM 1714 C C . ALA A 1 214 ? -5.090 10.287 26.989 1.00 44.44 214 ALA A C 1
ATOM 1716 O O . ALA A 1 214 ? -6.101 10.087 26.326 1.00 44.44 214 ALA A O 1
ATOM 1717 N N . SER A 1 215 ? -5.151 10.906 28.183 1.00 38.59 215 SER A N 1
ATOM 1718 C CA . SER A 1 215 ? -6.416 11.336 28.818 1.00 38.59 215 SER A CA 1
ATOM 1719 C C . SER A 1 215 ? -6.517 12.825 29.205 1.00 38.59 215 SER A C 1
ATOM 1721 O O . SER A 1 215 ? -7.594 13.280 29.584 1.00 38.59 215 SER A O 1
ATOM 1723 N N . ARG A 1 216 ? -5.450 13.639 29.092 1.00 33.00 216 ARG A N 1
ATOM 1724 C CA . ARG A 1 216 ? -5.460 15.056 29.551 1.00 33.00 216 ARG A CA 1
ATOM 1725 C C . ARG A 1 216 ? -5.216 16.134 28.486 1.00 33.00 216 ARG A C 1
ATOM 1727 O O . ARG A 1 216 ? -5.314 17.318 28.798 1.00 33.00 216 ARG A O 1
ATOM 1734 N N . SER A 1 217 ? -4.957 15.790 27.223 1.00 35.25 217 SER A N 1
ATOM 1735 C CA . SER A 1 217 ? -4.600 16.798 26.202 1.00 35.25 217 SER A CA 1
ATOM 1736 C C . SER A 1 217 ? -5.774 17.549 25.543 1.00 35.25 217 SER A C 1
ATOM 1738 O O . SER A 1 217 ? -5.533 18.449 24.740 1.00 35.25 217 SER A O 1
ATOM 1740 N N . ILE A 1 218 ? -7.032 17.270 25.910 1.00 39.06 218 ILE A N 1
ATOM 1741 C CA . ILE A 1 218 ? -8.207 17.937 25.308 1.00 39.06 218 ILE A CA 1
ATOM 1742 C C . ILE A 1 218 ? -8.481 19.324 25.925 1.00 39.06 218 ILE A C 1
ATOM 1744 O O . ILE A 1 218 ? -8.986 20.212 25.244 1.00 39.06 218 ILE A O 1
ATOM 1748 N N . LYS A 1 219 ? -8.083 19.599 27.176 1.00 29.42 219 LYS A N 1
ATOM 1749 C CA . LYS A 1 219 ? -8.455 20.872 27.834 1.00 29.42 219 LYS A CA 1
ATOM 1750 C C . LYS A 1 219 ? -7.553 22.079 27.526 1.00 29.42 219 LYS A C 1
ATOM 1752 O O . LYS A 1 219 ? -7.991 23.204 27.737 1.00 29.42 219 LYS A O 1
ATOM 1757 N N . ALA A 1 220 ? -6.341 21.899 26.992 1.00 29.38 220 ALA A N 1
ATOM 1758 C CA . ALA A 1 220 ? -5.349 22.987 26.893 1.00 29.38 220 ALA A CA 1
ATOM 1759 C C . ALA A 1 220 ? -5.099 23.557 25.477 1.00 29.38 220 ALA A C 1
ATOM 1761 O O . ALA A 1 220 ? -4.216 24.392 25.307 1.00 29.38 220 ALA A O 1
ATOM 1762 N N . LYS A 1 221 ? -5.871 23.159 24.453 1.00 30.98 221 LYS A N 1
ATOM 1763 C CA . LYS A 1 221 ? -5.808 23.754 23.094 1.00 30.98 221 LYS A CA 1
ATOM 1764 C C . LYS A 1 221 ? -6.978 24.699 22.773 1.00 30.98 221 LYS A C 1
ATOM 1766 O O . LYS A 1 221 ? -7.159 25.086 21.623 1.00 30.98 221 LYS A O 1
ATOM 1771 N N . LYS A 1 222 ? -7.758 25.101 23.782 1.00 32.81 222 LYS A N 1
ATOM 1772 C CA . LYS A 1 222 ? -9.078 25.734 23.616 1.00 32.81 222 LYS A CA 1
ATOM 1773 C C . LYS A 1 222 ? -9.082 27.217 23.189 1.00 32.81 222 LYS A C 1
ATOM 1775 O O . LYS A 1 222 ? -10.154 27.802 23.169 1.00 32.81 222 LYS A O 1
ATOM 1780 N N . VAL A 1 223 ? -7.952 27.862 22.864 1.00 33.62 223 VAL A N 1
ATOM 1781 C CA . VAL A 1 223 ? -7.949 29.343 22.728 1.00 33.62 223 VAL A CA 1
ATOM 1782 C C . VAL A 1 223 ? -7.430 29.909 21.392 1.00 33.62 223 VAL A C 1
ATOM 1784 O O . VAL A 1 223 ? -7.665 31.080 21.130 1.00 33.62 223 VAL A O 1
ATOM 1787 N N . ILE A 1 224 ? -6.811 29.146 20.474 1.00 33.44 224 ILE A N 1
ATOM 1788 C CA . ILE A 1 224 ? -6.237 29.758 19.239 1.00 33.44 224 ILE A CA 1
ATOM 1789 C C . ILE A 1 224 ? -6.458 28.932 17.952 1.00 33.44 224 ILE A C 1
ATOM 1791 O O . ILE A 1 224 ? -5.608 28.928 17.066 1.00 33.44 224 ILE A O 1
ATOM 1795 N N . ARG A 1 225 ? -7.569 28.190 17.808 1.00 32.44 225 ARG A N 1
ATOM 1796 C CA . ARG A 1 225 ? -7.729 27.252 16.666 1.00 32.44 225 ARG A CA 1
ATOM 1797 C C . ARG A 1 225 ? -8.955 27.435 15.761 1.00 32.44 225 ARG A C 1
ATOM 1799 O O . ARG A 1 225 ? -9.048 26.770 14.737 1.00 32.44 225 ARG A O 1
ATOM 1806 N N . ASN A 1 226 ? -9.823 28.408 16.022 1.00 36.56 226 ASN A N 1
ATOM 1807 C CA . ASN A 1 226 ? -11.143 28.490 15.371 1.00 36.56 226 ASN A CA 1
ATOM 1808 C C . ASN A 1 226 ? -11.180 29.140 13.970 1.00 36.56 226 ASN A C 1
ATOM 1810 O O . ASN A 1 226 ? -12.156 29.796 13.635 1.00 36.56 226 ASN A O 1
ATOM 1814 N N . LYS A 1 227 ? -10.145 29.013 13.130 1.00 35.47 227 LYS A N 1
ATOM 1815 C CA . LYS A 1 227 ? -10.233 29.547 11.747 1.00 35.47 227 LYS A CA 1
ATOM 1816 C C . LYS A 1 227 ? -9.551 28.730 10.654 1.00 35.47 227 LYS A C 1
ATOM 1818 O O . LYS A 1 227 ? -9.701 29.052 9.482 1.00 35.47 227 LYS A O 1
ATOM 1823 N N . LYS A 1 228 ? -8.784 27.695 11.015 1.00 36.44 228 LYS A N 1
ATOM 1824 C CA . LYS A 1 228 ? -8.015 26.882 10.053 1.00 36.44 228 LYS A CA 1
ATOM 1825 C C . LYS A 1 228 ? -8.553 25.454 9.892 1.00 36.44 228 LYS A C 1
ATOM 1827 O O . LYS A 1 228 ? -8.167 24.787 8.944 1.00 36.44 228 LYS A O 1
ATOM 1832 N N . GLU A 1 229 ? -9.434 25.002 10.789 1.00 40.03 229 GLU A N 1
ATOM 1833 C CA . GLU A 1 229 ? -9.967 23.628 10.801 1.00 40.03 229 GLU A CA 1
ATOM 1834 C C . GLU A 1 229 ? -11.199 23.418 9.910 1.00 40.03 229 GLU A C 1
ATOM 1836 O O . GLU A 1 229 ? -11.389 22.305 9.438 1.00 40.03 229 GLU A O 1
ATOM 1841 N N . GLU A 1 230 ? -11.975 24.457 9.582 1.00 35.53 230 GLU A N 1
ATOM 1842 C CA . GLU A 1 230 ? -13.093 24.320 8.625 1.00 35.53 230 GLU A CA 1
ATOM 1843 C C . GLU A 1 230 ? -12.602 23.906 7.227 1.00 35.53 230 GLU A C 1
ATOM 1845 O O . GLU A 1 230 ? -13.221 23.074 6.580 1.00 35.53 230 GLU A O 1
ATOM 1850 N N . LYS A 1 231 ? -11.407 24.358 6.815 1.00 36.75 231 LYS A N 1
ATOM 1851 C CA . LYS A 1 231 ? -10.794 23.972 5.531 1.00 36.75 231 LYS A CA 1
ATOM 1852 C C . LYS A 1 231 ? -10.174 22.570 5.492 1.00 36.75 231 LYS A C 1
ATOM 1854 O O . LYS A 1 231 ? -9.942 22.064 4.402 1.00 36.75 231 LYS A O 1
ATOM 1859 N N . ASN A 1 232 ? -9.855 21.965 6.639 1.00 43.72 232 ASN A N 1
ATOM 1860 C CA . ASN A 1 232 ? -9.122 20.690 6.680 1.00 43.72 232 ASN A CA 1
ATOM 1861 C C . ASN A 1 232 ? -10.038 19.468 6.548 1.00 43.72 232 ASN A C 1
ATOM 1863 O O . ASN A 1 232 ? -9.592 18.410 6.119 1.00 43.72 232 ASN A O 1
ATOM 1867 N N . ILE A 1 233 ? -11.312 19.606 6.915 1.00 41.12 233 ILE A N 1
ATOM 1868 C CA . ILE A 1 233 ? -12.266 18.499 6.856 1.00 41.12 233 ILE A CA 1
ATOM 1869 C C . ILE A 1 233 ? -12.885 18.401 5.448 1.00 41.12 233 ILE A C 1
ATOM 1871 O O . ILE A 1 233 ? -12.973 17.304 4.899 1.00 41.12 233 ILE A O 1
ATOM 1875 N N . GLU A 1 234 ? -13.182 19.533 4.793 1.00 38.16 234 GLU A N 1
ATOM 1876 C CA . GLU A 1 234 ? -13.544 19.561 3.360 1.00 38.16 234 GLU A CA 1
ATOM 1877 C C . GLU A 1 234 ? -12.446 18.952 2.463 1.00 38.16 234 GLU A C 1
ATOM 1879 O O . GLU A 1 234 ? -12.750 18.290 1.465 1.00 38.16 234 GLU A O 1
ATOM 1884 N N . SER A 1 235 ? -11.163 19.113 2.825 1.00 43.31 235 SER A N 1
ATOM 1885 C CA . SER A 1 235 ? -10.056 18.497 2.081 1.00 43.31 235 SER A CA 1
ATOM 1886 C C . SER A 1 235 ? -9.890 16.999 2.334 1.00 43.31 235 SER A C 1
ATOM 1888 O O . SER A 1 235 ? -9.331 16.332 1.480 1.00 43.31 235 SER A O 1
ATOM 1890 N N . MET A 1 236 ? -10.372 16.449 3.458 1.00 40.16 236 MET A N 1
ATOM 1891 C CA . MET A 1 236 ? -10.347 14.994 3.702 1.00 40.16 236 MET A CA 1
ATOM 1892 C C . MET A 1 236 ? -11.399 14.241 2.883 1.00 40.16 236 MET A C 1
ATOM 1894 O O . MET A 1 236 ? -11.238 13.052 2.627 1.00 40.16 236 MET A O 1
ATOM 1898 N N . LEU A 1 237 ? -12.481 14.915 2.482 1.00 43.75 237 LEU A N 1
ATOM 1899 C CA . LEU A 1 237 ? -13.619 14.276 1.820 1.00 43.75 237 LEU A CA 1
ATOM 1900 C C . LEU A 1 237 ? -13.605 14.353 0.290 1.00 43.75 237 LEU A C 1
ATOM 1902 O O . LEU A 1 237 ? -14.278 13.573 -0.382 1.00 43.75 237 LEU A O 1
ATOM 1906 N N . THR A 1 238 ? -12.838 15.294 -0.255 1.00 44.62 238 THR A N 1
ATOM 1907 C CA . THR A 1 238 ? -12.538 15.380 -1.693 1.00 44.62 238 THR A CA 1
ATOM 1908 C C . THR A 1 238 ? -11.384 14.466 -2.103 1.00 44.62 238 THR A C 1
ATOM 1910 O O . THR A 1 238 ? -11.119 14.294 -3.291 1.00 44.62 238 THR A O 1
ATOM 1913 N N . ASP A 1 239 ? -10.731 13.853 -1.122 1.00 47.19 239 ASP A N 1
ATOM 1914 C CA . ASP A 1 239 ? -9.562 13.016 -1.296 1.00 47.19 239 ASP A CA 1
ATOM 1915 C C . ASP A 1 239 ? -10.013 11.570 -1.583 1.00 47.19 239 ASP A C 1
ATOM 1917 O O . ASP A 1 239 ? -10.828 10.994 -0.857 1.00 47.19 239 ASP A O 1
ATOM 1921 N N . GLU A 1 240 ? -9.484 10.938 -2.636 1.00 52.62 240 GLU A N 1
ATOM 1922 C CA . GLU A 1 240 ? -9.773 9.535 -3.020 1.00 52.62 240 GLU A CA 1
ATOM 1923 C C . GLU A 1 240 ? -9.420 8.512 -1.911 1.00 52.62 240 GLU A C 1
ATOM 1925 O O . GLU A 1 240 ? -9.655 7.312 -2.023 1.00 52.62 240 GLU A O 1
ATOM 1930 N N . THR A 1 241 ? -8.884 9.003 -0.798 1.00 49.78 241 THR A N 1
ATOM 1931 C CA . THR A 1 241 ? -8.284 8.309 0.335 1.00 49.78 241 THR A CA 1
ATOM 1932 C C . THR A 1 241 ? -9.293 7.611 1.236 1.00 49.78 241 THR A C 1
ATOM 1934 O O . THR A 1 241 ? -9.018 6.510 1.713 1.00 49.78 241 THR A O 1
ATOM 1937 N N . LEU A 1 242 ? -10.479 8.196 1.423 1.00 57.72 242 LEU A N 1
ATOM 1938 C CA . LEU A 1 242 ? -11.561 7.595 2.208 1.00 57.72 242 LEU A CA 1
ATOM 1939 C C . LEU A 1 242 ? -12.337 6.531 1.421 1.00 57.72 242 LEU A C 1
ATOM 1941 O O . LEU A 1 242 ? -12.908 5.621 2.026 1.00 57.72 242 LEU A O 1
ATOM 1945 N N . LYS A 1 243 ? -12.313 6.598 0.082 1.00 62.88 243 LYS A N 1
ATOM 1946 C CA . LYS A 1 243 ? -12.921 5.578 -0.791 1.00 62.88 243 LYS A CA 1
ATOM 1947 C C . LYS A 1 243 ? -12.182 4.243 -0.728 1.00 62.88 243 LYS A C 1
ATOM 1949 O O . LYS A 1 243 ? -12.790 3.204 -0.942 1.00 62.88 243 LYS A O 1
ATOM 1954 N N . GLU A 1 244 ? -10.894 4.261 -0.391 1.00 64.06 244 GLU A N 1
ATOM 1955 C CA . GLU A 1 244 ? -10.080 3.050 -0.255 1.00 64.06 244 GLU A CA 1
ATOM 1956 C C . GLU A 1 244 ? -10.331 2.251 1.037 1.00 64.06 244 GLU A C 1
ATOM 1958 O O . GLU A 1 244 ? -9.839 1.126 1.164 1.00 64.06 244 GLU A O 1
ATOM 1963 N N . LEU A 1 245 ? -11.007 2.833 2.034 1.00 73.69 245 LEU A N 1
ATOM 1964 C CA . LEU A 1 245 ? -11.311 2.155 3.295 1.00 73.69 245 LEU A CA 1
ATOM 1965 C C . LEU A 1 245 ? -12.627 1.399 3.164 1.00 73.69 245 LEU A C 1
ATOM 1967 O O . LEU A 1 245 ? -13.627 2.021 2.820 1.00 73.69 245 LEU A O 1
ATOM 1971 N N . LYS A 1 246 ? -12.669 0.115 3.544 1.00 79.94 246 LYS A N 1
ATOM 1972 C CA . LYS A 1 246 ? -13.930 -0.624 3.749 1.00 79.94 246 LYS A CA 1
ATOM 1973 C C . LYS A 1 246 ? -14.849 0.123 4.716 1.00 79.94 246 LYS A C 1
ATOM 1975 O O . LYS A 1 246 ? -14.373 0.773 5.655 1.00 79.94 246 LYS A O 1
ATOM 1980 N N . ILE A 1 247 ? -16.163 0.015 4.520 1.00 88.88 247 ILE A N 1
ATOM 1981 C CA . ILE A 1 247 ? -17.149 0.876 5.189 1.00 88.88 247 ILE A CA 1
ATOM 1982 C C . ILE A 1 247 ? -17.022 0.857 6.715 1.00 88.88 247 ILE A C 1
ATOM 1984 O O . ILE A 1 247 ? -17.052 1.907 7.352 1.00 88.88 247 ILE A O 1
ATOM 1988 N N . GLY A 1 248 ? -16.793 -0.312 7.319 1.00 83.56 248 GLY A N 1
ATOM 1989 C CA . GLY A 1 248 ? -16.640 -0.425 8.769 1.00 83.56 248 GLY A CA 1
ATOM 1990 C C . GLY A 1 248 ? -15.470 0.406 9.296 1.00 83.56 248 GLY A C 1
ATOM 1991 O O . GLY A 1 248 ? -15.600 1.076 10.323 1.00 83.56 248 GLY A O 1
ATOM 1992 N N . LYS A 1 249 ? -14.348 0.429 8.566 1.00 78.00 249 LYS A N 1
ATOM 1993 C CA . LYS A 1 249 ? -13.173 1.223 8.928 1.00 78.00 249 LYS A CA 1
ATOM 1994 C C . LYS A 1 249 ? -13.372 2.704 8.625 1.00 78.00 249 LYS A C 1
ATOM 1996 O O . LYS A 1 249 ? -12.989 3.531 9.450 1.00 78.00 249 LYS A O 1
ATOM 2001 N N . LEU A 1 250 ? -14.013 3.033 7.502 1.00 84.25 250 LEU A N 1
ATOM 2002 C CA . LEU A 1 250 ? -14.401 4.403 7.170 1.00 84.25 250 LEU A CA 1
ATOM 2003 C C . LEU A 1 250 ? -15.225 5.023 8.307 1.00 84.25 250 LEU A C 1
ATOM 2005 O O . LEU A 1 250 ? -14.858 6.087 8.808 1.00 84.25 250 LEU A O 1
ATOM 2009 N N . VAL A 1 251 ? -16.273 4.328 8.765 1.00 89.00 251 VAL A N 1
ATOM 2010 C CA . VAL A 1 251 ? -17.125 4.764 9.883 1.00 89.00 251 VAL A CA 1
ATOM 2011 C C . VAL A 1 251 ? -16.315 4.911 11.166 1.00 89.00 251 VAL A C 1
ATOM 2013 O O . VAL A 1 251 ? -16.372 5.962 11.800 1.00 89.00 251 VAL A O 1
ATOM 2016 N N . GLN A 1 252 ? -15.531 3.895 11.548 1.00 81.75 252 GLN A N 1
ATOM 2017 C CA . GLN A 1 252 ? -14.717 3.952 12.769 1.00 81.75 252 GLN A CA 1
ATOM 2018 C C . GLN A 1 252 ? -13.782 5.165 12.799 1.00 81.75 252 GLN A C 1
ATOM 2020 O O . GLN A 1 252 ? -13.636 5.799 13.846 1.00 81.75 252 GLN A O 1
ATOM 2025 N N . THR A 1 253 ? -13.133 5.460 11.672 1.00 74.12 253 THR A N 1
ATOM 2026 C CA . THR A 1 253 ? -12.176 6.563 11.553 1.00 74.12 253 THR A CA 1
ATOM 2027 C C . THR A 1 253 ? -12.894 7.907 11.607 1.00 74.12 253 THR A C 1
ATOM 2029 O O . THR A 1 253 ? -12.618 8.723 12.487 1.00 74.12 253 THR A O 1
ATOM 2032 N N . THR A 1 254 ? -13.864 8.114 10.717 1.00 83.38 254 THR A N 1
ATOM 2033 C CA . THR A 1 254 ? -14.505 9.424 10.534 1.00 83.38 254 THR A CA 1
ATOM 2034 C C . THR A 1 254 ? -15.459 9.776 11.676 1.00 83.38 254 THR A C 1
ATOM 2036 O O . THR A 1 254 ? -15.415 10.902 12.164 1.00 83.38 254 THR A O 1
ATOM 2039 N N . MET A 1 255 ? -16.248 8.832 12.208 1.00 87.44 255 MET A N 1
ATOM 2040 C CA . MET A 1 255 ? -17.118 9.119 13.360 1.00 87.44 255 MET A CA 1
ATOM 2041 C C . MET A 1 255 ? -16.314 9.505 14.600 1.00 87.44 255 MET A C 1
ATOM 2043 O O . MET A 1 255 ? -16.675 10.445 15.303 1.00 87.44 255 MET A O 1
ATOM 2047 N N . ARG A 1 256 ? -15.192 8.826 14.866 1.00 76.62 256 ARG A N 1
ATOM 2048 C CA . ARG A 1 256 ? -14.347 9.160 16.019 1.00 76.62 256 ARG A CA 1
ATOM 2049 C C . ARG A 1 256 ? -13.801 10.584 15.920 1.00 76.62 256 ARG A C 1
ATOM 2051 O O . ARG A 1 256 ? -13.754 11.282 16.931 1.00 76.62 256 ARG A O 1
ATOM 2058 N N . GLU A 1 257 ? -13.394 11.011 14.729 1.00 73.88 257 GLU A N 1
ATOM 2059 C CA . GLU A 1 257 ? -12.927 12.375 14.496 1.00 73.88 257 GLU A CA 1
ATOM 2060 C C . GLU A 1 257 ? -14.050 13.405 14.670 1.00 73.88 257 GLU A C 1
ATOM 2062 O O . GLU A 1 257 ? -13.874 14.385 15.395 1.00 73.88 257 GLU A O 1
ATOM 2067 N N . LEU A 1 258 ? -15.222 13.148 14.083 1.00 82.12 258 LEU A N 1
ATOM 2068 C CA . LEU A 1 258 ? -16.396 14.011 14.217 1.00 82.12 258 LEU A CA 1
ATOM 2069 C C . LEU A 1 258 ? -16.810 14.189 15.683 1.00 82.12 258 LEU A C 1
ATOM 2071 O O . LEU A 1 258 ? -17.063 15.313 16.116 1.00 82.12 258 LEU A O 1
ATOM 2075 N N . PHE A 1 259 ? -16.823 13.108 16.466 1.00 83.94 259 PHE A N 1
ATOM 2076 C CA . PHE A 1 259 ? -17.142 13.166 17.893 1.00 83.94 259 PHE A CA 1
ATOM 2077 C C . PHE A 1 259 ? -16.073 13.909 18.694 1.00 83.94 259 PHE A C 1
ATOM 2079 O O . PHE A 1 259 ? -16.399 14.752 19.526 1.00 83.94 259 PHE A O 1
ATOM 2086 N N . ARG A 1 260 ? -14.789 13.651 18.416 1.00 72.06 260 ARG A N 1
ATOM 2087 C CA . ARG A 1 260 ? -13.669 14.331 19.083 1.00 72.06 260 ARG A CA 1
ATOM 2088 C C . ARG A 1 260 ? -13.681 15.841 18.846 1.00 72.06 260 ARG A C 1
ATOM 2090 O O . ARG A 1 260 ? -13.291 16.595 19.734 1.00 72.06 260 ARG A O 1
ATOM 2097 N N . ASN A 1 261 ? -14.092 16.257 17.654 1.00 72.50 261 ASN A N 1
ATOM 2098 C CA . ASN A 1 261 ? -14.165 17.657 17.255 1.00 72.50 261 ASN A CA 1
ATOM 2099 C C . ASN A 1 261 ? -15.538 18.289 17.550 1.00 72.50 261 ASN A C 1
ATOM 2101 O O . ASN A 1 261 ? -15.781 19.406 17.100 1.00 72.50 261 ASN A O 1
ATOM 2105 N N . GLU A 1 262 ? -16.423 17.589 18.276 1.00 79.81 262 GLU A N 1
ATOM 2106 C CA . GLU A 1 262 ? -17.774 18.050 18.637 1.00 79.81 262 GLU A CA 1
ATOM 2107 C C . GLU A 1 262 ? -18.582 18.548 17.418 1.00 79.81 262 GLU A C 1
ATOM 2109 O O . GLU A 1 262 ? -19.358 19.497 17.505 1.00 79.81 262 GLU A O 1
ATOM 2114 N N . LYS A 1 263 ? -18.388 17.906 16.254 1.00 85.12 263 LYS A N 1
ATOM 2115 C CA . LYS A 1 263 ? -19.049 18.255 14.981 1.00 85.12 263 LYS A CA 1
ATOM 2116 C C . LYS A 1 263 ? -20.485 17.741 14.878 1.00 85.12 263 LYS A C 1
ATOM 2118 O O . LYS A 1 263 ? -21.214 18.144 13.978 1.00 85.12 263 LYS A O 1
ATOM 2123 N N . ILE A 1 264 ? -20.887 16.859 15.790 1.00 89.50 264 ILE A N 1
ATOM 2124 C CA . ILE A 1 264 ? -22.231 16.282 15.870 1.00 89.50 264 ILE A CA 1
ATOM 2125 C C . ILE A 1 264 ? -22.903 16.828 17.124 1.00 89.50 264 ILE A C 1
ATOM 2127 O O . ILE A 1 264 ? -22.344 16.702 18.210 1.00 89.50 264 ILE A O 1
ATOM 2131 N N . SER A 1 265 ? -24.083 17.433 16.985 1.00 91.25 265 SER A N 1
ATOM 2132 C CA . SER A 1 265 ? -24.795 18.038 18.116 1.00 91.25 265 SER A CA 1
ATOM 2133 C C . SER A 1 265 ? -25.268 16.990 19.128 1.00 91.25 265 SER A C 1
ATOM 2135 O O . SER A 1 265 ? -25.511 15.838 18.770 1.00 91.25 265 SER A O 1
ATOM 2137 N N . MET A 1 266 ? -25.463 17.395 20.389 1.00 91.75 266 MET A N 1
ATOM 2138 C CA . MET A 1 266 ? -26.007 16.514 21.436 1.00 91.75 266 MET A CA 1
ATOM 2139 C C . MET A 1 266 ? -27.339 15.870 21.020 1.00 91.75 266 MET A C 1
ATOM 2141 O O . MET A 1 266 ? -27.494 14.662 21.172 1.00 91.75 266 MET A O 1
ATOM 2145 N N . ASP A 1 267 ? -28.249 16.642 20.417 1.00 93.88 267 ASP A N 1
ATOM 2146 C CA . ASP A 1 267 ? -29.540 16.145 19.920 1.00 93.88 267 ASP A CA 1
ATOM 2147 C C . ASP A 1 267 ? -29.379 15.044 18.864 1.00 93.88 267 ASP A C 1
ATOM 2149 O O . ASP A 1 267 ? -30.184 14.116 18.777 1.00 93.88 267 ASP A O 1
ATOM 2153 N N . GLU A 1 268 ? -28.360 15.151 18.009 1.00 94.56 268 GLU A N 1
ATOM 2154 C CA . GLU A 1 268 ? -28.086 14.134 17.001 1.00 94.56 268 GLU A CA 1
ATOM 2155 C C . GLU A 1 268 ? -27.426 12.900 17.614 1.00 94.56 268 GLU A C 1
ATOM 2157 O O . GLU A 1 268 ? -27.807 11.789 17.259 1.00 94.56 268 GLU A O 1
ATOM 2162 N N . ILE A 1 269 ? -26.527 13.070 18.587 1.00 95.44 269 ILE A N 1
ATOM 2163 C CA . ILE A 1 269 ? -25.974 11.952 19.365 1.00 95.44 269 ILE A CA 1
ATOM 2164 C C . ILE A 1 269 ? -27.092 11.168 20.058 1.00 95.44 269 ILE A C 1
ATOM 2166 O O . ILE A 1 269 ? -27.108 9.941 19.986 1.00 95.44 269 ILE A O 1
ATOM 2170 N N . GLU A 1 270 ? -28.063 11.853 20.666 1.00 94.56 270 GLU A N 1
ATOM 2171 C CA . GLU A 1 270 ? -29.222 11.207 21.285 1.00 94.56 270 GLU A CA 1
ATOM 2172 C C . GLU A 1 270 ? -30.042 10.429 20.249 1.00 94.56 270 GLU A C 1
ATOM 2174 O O . GLU A 1 270 ? -30.341 9.251 20.449 1.00 94.56 270 GLU A O 1
ATOM 2179 N N . LYS A 1 271 ? -30.311 11.019 19.080 1.00 96.69 271 LYS A N 1
ATOM 2180 C CA . LYS A 1 271 ? -30.987 10.322 17.974 1.00 96.69 271 LYS A CA 1
ATOM 2181 C C . LYS A 1 271 ? -30.200 9.115 17.462 1.00 96.69 271 LYS A C 1
ATOM 2183 O O . LYS A 1 271 ? -30.805 8.097 17.147 1.00 96.69 271 LYS A O 1
ATOM 2188 N N . MET A 1 272 ? -28.869 9.167 17.431 1.00 96.25 272 MET A N 1
ATOM 2189 C CA . MET A 1 272 ? -28.018 8.040 17.019 1.00 96.25 272 MET A CA 1
ATOM 2190 C C . MET A 1 272 ? -28.093 6.834 17.972 1.00 96.25 272 MET A C 1
ATOM 2192 O O . MET A 1 272 ? -27.678 5.737 17.589 1.00 96.25 272 MET A O 1
ATOM 2196 N N . THR A 1 273 ? -28.650 7.007 19.177 1.00 96.19 273 THR A N 1
ATOM 2197 C CA . THR A 1 273 ? -28.989 5.896 20.086 1.00 96.19 273 THR A CA 1
ATOM 2198 C C . THR A 1 273 ? -30.334 5.237 19.785 1.00 96.19 273 THR A C 1
ATOM 2200 O O . THR A 1 273 ? -30.658 4.198 20.359 1.00 96.19 273 THR A O 1
ATOM 2203 N N . GLN A 1 274 ? -31.115 5.806 18.865 1.00 97.19 274 GLN A N 1
ATOM 2204 C CA . GLN A 1 274 ? -32.442 5.320 18.513 1.00 97.19 274 GLN A CA 1
ATOM 2205 C C . GLN A 1 274 ? -32.384 4.428 17.256 1.00 97.19 274 GLN A C 1
ATOM 2207 O O . GLN A 1 274 ? -31.756 4.811 16.255 1.00 97.19 274 GLN A O 1
ATOM 2212 N N . PRO A 1 275 ? -33.045 3.252 17.260 1.00 94.25 275 PRO A N 1
ATOM 2213 C CA . PRO A 1 275 ? -33.076 2.357 16.102 1.00 94.25 275 PRO A CA 1
ATOM 2214 C C . PRO A 1 275 ? -33.692 3.006 14.857 1.00 94.25 275 PRO A C 1
ATOM 2216 O O . PRO A 1 275 ? -33.135 2.877 13.770 1.00 94.25 275 PRO A O 1
ATOM 2219 N N . ASP A 1 276 ? -34.787 3.756 15.009 1.00 96.38 276 ASP A N 1
ATOM 2220 C CA . ASP A 1 276 ? -35.517 4.347 13.878 1.00 96.38 276 ASP A CA 1
ATOM 2221 C C . ASP A 1 276 ? -34.675 5.375 13.120 1.00 96.38 276 ASP A C 1
ATOM 2223 O O . ASP A 1 276 ? -34.587 5.345 11.891 1.00 96.38 276 ASP A O 1
ATOM 2227 N N . TYR A 1 277 ? -33.981 6.246 13.856 1.00 96.88 277 TYR A N 1
ATOM 2228 C CA . TYR A 1 277 ? -33.042 7.194 13.264 1.00 96.88 277 TYR A CA 1
ATOM 2229 C C . TYR A 1 277 ? -31.887 6.462 12.577 1.00 96.88 277 TYR A C 1
ATOM 2231 O O . TYR A 1 277 ? -31.517 6.794 11.451 1.00 96.88 277 TYR A O 1
ATOM 2239 N N . SER A 1 278 ? -31.351 5.421 13.221 1.00 96.50 278 SER A N 1
ATOM 2240 C CA . SER A 1 278 ? -30.262 4.620 12.657 1.00 96.50 278 SER A CA 1
ATOM 2241 C C . SER A 1 278 ? -30.668 3.937 11.350 1.00 96.50 278 SER A C 1
ATOM 2243 O O . SER A 1 278 ? -29.900 3.932 10.382 1.00 96.50 278 SER A O 1
ATOM 2245 N N . LYS A 1 279 ? -31.909 3.449 11.277 1.00 96.56 279 LYS A N 1
ATOM 2246 C CA . LYS A 1 279 ? -32.475 2.853 10.070 1.00 96.56 279 LYS A CA 1
ATOM 2247 C C . LYS A 1 279 ? -32.702 3.887 8.977 1.00 96.56 279 LYS A C 1
ATOM 2249 O O . LYS A 1 279 ? -32.355 3.639 7.826 1.00 96.56 279 LYS A O 1
ATOM 2254 N N . GLN A 1 280 ? -33.246 5.048 9.322 1.00 96.25 280 GLN A N 1
ATOM 2255 C CA . GLN A 1 280 ? -33.543 6.105 8.359 1.00 96.25 280 GLN A CA 1
ATOM 2256 C C . GLN A 1 280 ? -32.274 6.733 7.763 1.00 96.25 280 GLN A C 1
ATOM 2258 O O . GLN A 1 280 ? -32.238 7.032 6.570 1.00 96.25 280 GLN A O 1
ATOM 2263 N N . ILE A 1 281 ? -31.248 6.951 8.587 1.00 96.44 281 ILE A N 1
ATOM 2264 C CA . ILE A 1 281 ? -30.058 7.720 8.209 1.00 96.44 281 ILE A CA 1
ATOM 2265 C C . ILE A 1 281 ? -28.921 6.830 7.715 1.00 96.44 281 ILE A C 1
ATOM 2267 O O . ILE A 1 281 ? -28.285 7.170 6.721 1.00 96.44 281 ILE A O 1
ATOM 2271 N N . PHE A 1 282 ? -28.686 5.686 8.361 1.00 95.75 282 PHE A N 1
ATOM 2272 C CA . PHE A 1 282 ? -27.554 4.801 8.059 1.00 95.75 282 PHE A CA 1
ATOM 2273 C C . PHE A 1 282 ? -27.968 3.472 7.420 1.00 95.75 282 PHE A C 1
ATOM 2275 O O . PHE A 1 282 ? -27.103 2.659 7.103 1.00 95.75 282 PHE A O 1
ATOM 2282 N N . ASN A 1 283 ? -29.276 3.230 7.256 1.00 96.19 283 ASN A N 1
ATOM 2283 C CA . ASN A 1 283 ? -29.839 1.928 6.885 1.00 96.19 283 ASN A CA 1
ATOM 2284 C C . ASN A 1 283 ? -29.487 0.795 7.877 1.00 96.19 283 ASN A C 1
ATOM 2286 O O . ASN A 1 283 ? -29.620 -0.386 7.558 1.00 96.19 283 ASN A O 1
ATOM 2290 N N . ALA A 1 284 ? -29.099 1.143 9.108 1.00 95.00 284 ALA A N 1
ATOM 2291 C CA . ALA A 1 284 ? -28.738 0.191 10.151 1.00 95.00 284 ALA A CA 1
ATOM 2292 C C . ALA A 1 284 ? -29.976 -0.250 10.950 1.00 95.00 284 ALA A C 1
ATOM 2294 O O . ALA A 1 284 ? -30.762 0.576 11.400 1.00 95.00 284 ALA A O 1
ATOM 2295 N N . ASN A 1 285 ? -30.142 -1.558 11.165 1.00 92.94 285 ASN A N 1
ATOM 2296 C CA . ASN A 1 285 ? -31.286 -2.108 11.916 1.00 92.94 285 ASN A CA 1
ATOM 2297 C C . ASN A 1 285 ? -31.121 -2.031 13.444 1.00 92.94 285 ASN A C 1
ATOM 2299 O O . ASN A 1 285 ? -32.007 -2.452 14.182 1.00 92.94 285 ASN A O 1
ATOM 2303 N N . ILE A 1 286 ? -29.978 -1.542 13.919 1.00 94.56 286 ILE A N 1
ATOM 2304 C CA . ILE A 1 286 ? -29.675 -1.360 15.338 1.00 94.56 286 ILE A CA 1
ATOM 2305 C C . ILE A 1 286 ? -29.171 0.065 15.568 1.00 94.56 286 ILE A C 1
ATOM 2307 O O . ILE A 1 286 ? -28.655 0.674 14.625 1.00 94.56 286 ILE A O 1
ATOM 2311 N N . PRO A 1 287 ? -29.265 0.586 16.803 1.00 96.94 287 PRO A N 1
ATOM 2312 C CA . PRO A 1 287 ? -28.656 1.858 17.160 1.00 96.94 287 PRO A CA 1
ATOM 2313 C C . PRO A 1 287 ? -27.178 1.904 16.789 1.00 96.94 287 PRO A C 1
ATOM 2315 O O . PRO A 1 287 ? -26.414 1.011 17.172 1.00 96.94 287 PRO A O 1
ATOM 2318 N N . VAL A 1 288 ? -26.769 2.948 16.068 1.00 96.62 288 VAL A N 1
ATOM 2319 C CA . VAL A 1 288 ? -25.357 3.153 15.724 1.00 96.62 288 VAL A CA 1
ATOM 2320 C C . VAL A 1 288 ? -24.530 3.471 16.966 1.00 96.62 288 VAL A C 1
ATOM 2322 O O . VAL A 1 288 ? -23.392 3.010 17.062 1.00 96.62 288 VAL A O 1
ATOM 2325 N N . LEU A 1 289 ? -25.108 4.185 17.934 1.00 96.69 289 LEU A N 1
ATOM 2326 C CA . LEU A 1 289 ? -24.522 4.394 19.253 1.00 96.69 289 LEU A CA 1
ATOM 2327 C C . LEU A 1 289 ? -25.323 3.663 20.330 1.00 96.69 289 LEU A C 1
ATOM 2329 O O . LEU A 1 289 ? -26.547 3.617 20.290 1.00 96.69 289 LEU A O 1
ATOM 2333 N N . LYS A 1 290 ? -24.629 3.122 21.329 1.00 96.00 290 LYS A N 1
ATOM 2334 C CA . LYS A 1 290 ? -25.240 2.555 22.536 1.00 96.00 290 LYS A CA 1
ATOM 2335 C C . LYS A 1 290 ? -24.596 3.184 23.761 1.00 96.00 290 LYS A C 1
ATOM 2337 O O . LYS A 1 290 ? -23.390 3.051 23.937 1.00 96.00 290 LYS A O 1
ATOM 2342 N N . GLU A 1 291 ? -25.375 3.895 24.571 1.00 95.19 291 GLU A N 1
ATOM 2343 C CA . GLU A 1 291 ? -24.873 4.525 25.800 1.00 95.19 291 GLU A CA 1
ATOM 2344 C C . GLU A 1 291 ? -24.386 3.455 26.786 1.00 95.19 291 GLU A C 1
ATOM 2346 O O . GLU A 1 291 ? -25.006 2.400 26.941 1.00 95.19 291 GLU A O 1
ATOM 2351 N N . VAL A 1 292 ? -23.255 3.725 27.432 1.00 92.12 292 VAL A N 1
ATOM 2352 C CA . VAL A 1 292 ? -22.635 2.858 28.431 1.00 92.12 292 VAL A CA 1
ATOM 2353 C C . VAL A 1 292 ? -22.929 3.429 29.817 1.00 92.12 292 VAL A C 1
ATOM 2355 O O . VAL A 1 292 ? -22.434 4.508 30.151 1.00 92.12 292 VAL A O 1
ATOM 2358 N N . PRO A 1 293 ? -23.707 2.719 30.652 1.00 90.25 293 PRO A N 1
ATOM 2359 C CA . PRO A 1 293 ? -23.923 3.115 32.035 1.00 90.25 293 PRO A CA 1
ATOM 2360 C C . PRO A 1 293 ? -22.614 3.131 32.830 1.00 90.25 293 PRO A C 1
ATOM 2362 O O . PRO A 1 293 ? -21.701 2.342 32.575 1.00 90.25 293 PRO A O 1
ATOM 2365 N N . ILE A 1 294 ? -22.545 3.985 33.852 1.00 84.38 294 ILE A N 1
ATOM 2366 C CA . ILE A 1 294 ? -21.396 4.053 34.762 1.00 84.38 294 ILE A CA 1
ATOM 2367 C C . ILE A 1 294 ? -21.187 2.678 35.415 1.00 84.38 294 ILE A C 1
ATOM 2369 O O . ILE A 1 294 ? -22.078 2.164 36.087 1.00 84.38 294 ILE A O 1
ATOM 2373 N N . GLY A 1 295 ? -20.004 2.088 35.215 1.00 77.81 295 GLY A N 1
ATOM 2374 C CA . GLY A 1 295 ? -19.665 0.754 35.726 1.00 77.81 295 GLY A CA 1
ATOM 2375 C C . GLY A 1 295 ? -20.223 -0.418 34.907 1.00 77.81 295 GLY A C 1
ATOM 2376 O O . GLY A 1 295 ? -20.133 -1.557 35.357 1.00 77.81 295 GLY A O 1
ATOM 2377 N N . GLY A 1 296 ? -20.791 -0.166 33.723 1.00 82.94 296 GLY A N 1
ATOM 2378 C CA . GLY A 1 296 ? -21.316 -1.207 32.841 1.00 82.94 296 GLY A CA 1
ATOM 2379 C C . GLY A 1 296 ? -20.231 -2.138 32.287 1.00 82.94 296 GLY A C 1
ATOM 2380 O O . GLY A 1 296 ? -19.142 -1.698 31.913 1.00 82.94 296 GLY A O 1
ATOM 2381 N N . ASN A 1 297 ? -20.541 -3.434 32.193 1.00 86.25 297 ASN A N 1
ATOM 2382 C CA . ASN A 1 297 ? -19.646 -4.421 31.595 1.00 86.25 297 ASN A CA 1
ATOM 2383 C C . ASN A 1 297 ? -19.670 -4.312 30.061 1.00 86.25 297 ASN A C 1
ATOM 2385 O O . ASN A 1 297 ? -20.659 -4.650 29.412 1.00 86.25 297 ASN A O 1
ATOM 2389 N N . ILE A 1 298 ? -18.560 -3.866 29.468 1.00 83.00 298 ILE A N 1
ATOM 2390 C CA . ILE A 1 298 ? -18.435 -3.679 28.015 1.00 83.00 298 ILE A CA 1
ATOM 2391 C C . ILE A 1 298 ? -18.596 -4.994 27.237 1.00 83.00 298 ILE A C 1
ATOM 2393 O O . ILE A 1 298 ? -19.143 -4.983 26.133 1.00 83.00 298 ILE A O 1
ATOM 2397 N N . ASP A 1 299 ? -18.140 -6.127 27.785 1.00 82.25 299 ASP A N 1
ATOM 2398 C CA . ASP A 1 299 ? -18.208 -7.414 27.081 1.00 82.25 299 ASP A CA 1
ATOM 2399 C C . ASP A 1 299 ? -19.646 -7.928 26.941 1.00 82.25 299 ASP A C 1
ATOM 2401 O O . ASP A 1 299 ? -19.986 -8.522 25.917 1.00 82.25 299 ASP A O 1
ATOM 2405 N N . GLU A 1 300 ? -20.493 -7.623 27.924 1.00 88.06 300 GLU A N 1
ATOM 2406 C CA . GLU A 1 300 ? -21.933 -7.889 27.885 1.00 88.06 300 GLU A CA 1
ATOM 2407 C C . GLU A 1 300 ? -22.647 -6.865 26.994 1.00 88.06 300 GLU A C 1
ATOM 2409 O O . GLU A 1 300 ? -23.395 -7.225 26.087 1.00 88.06 300 GLU A O 1
ATOM 2414 N N . LEU A 1 301 ? -22.365 -5.571 27.184 1.00 88.75 301 LEU A N 1
ATOM 2415 C CA . LEU A 1 301 ? -23.063 -4.489 26.485 1.00 88.75 301 LEU A CA 1
ATOM 2416 C C . LEU A 1 301 ? -22.831 -4.483 24.971 1.00 88.75 301 LEU A C 1
ATOM 2418 O O . LEU A 1 301 ? -23.696 -3.997 24.237 1.00 88.75 301 LEU A O 1
ATOM 2422 N N . LYS A 1 302 ? -21.707 -5.018 24.483 1.00 89.50 302 LYS A N 1
ATOM 2423 C CA . LYS A 1 302 ? -21.440 -5.091 23.039 1.00 89.50 302 LYS A CA 1
ATOM 2424 C C . LYS A 1 302 ? -22.243 -6.174 22.312 1.00 89.50 302 LYS A C 1
ATOM 2426 O O . LYS A 1 302 ? -22.195 -6.223 21.079 1.00 89.50 302 LYS A O 1
ATOM 2431 N N . ARG A 1 303 ? -22.931 -7.055 23.042 1.00 91.06 303 ARG A N 1
ATOM 2432 C CA . ARG A 1 303 ? -23.668 -8.196 22.488 1.00 91.06 303 ARG A CA 1
ATOM 2433 C C . ARG A 1 303 ? -25.175 -7.933 22.449 1.00 91.06 303 ARG A C 1
ATOM 2435 O O . ARG A 1 303 ? -25.675 -7.058 23.157 1.00 91.06 303 ARG A O 1
ATOM 2442 N N . ASP A 1 304 ? -25.870 -8.638 21.562 1.00 88.25 304 ASP A N 1
ATOM 2443 C CA . ASP A 1 304 ? -27.336 -8.696 21.535 1.00 88.25 304 ASP A CA 1
ATOM 2444 C C . ASP A 1 304 ? -27.877 -9.821 22.438 1.00 88.25 304 ASP A C 1
ATOM 2446 O O . ASP A 1 304 ? -27.107 -10.573 23.037 1.00 88.25 304 ASP A O 1
ATOM 2450 N N . ASP A 1 305 ? -29.205 -9.951 22.513 1.00 87.56 305 ASP A N 1
ATOM 2451 C CA . ASP A 1 305 ? -29.891 -10.973 23.323 1.00 87.56 305 ASP A CA 1
ATOM 2452 C C . ASP A 1 305 ? -29.548 -12.413 22.897 1.00 87.56 305 ASP A C 1
ATOM 2454 O O . ASP A 1 305 ? -29.683 -13.352 23.678 1.00 87.56 305 ASP A O 1
ATOM 2458 N N . ASN A 1 306 ? -29.056 -12.589 21.666 1.00 87.00 306 ASN A N 1
ATOM 2459 C CA . ASN A 1 306 ? -28.587 -13.865 21.127 1.00 87.00 306 ASN A CA 1
ATOM 2460 C C . ASN A 1 306 ? -27.065 -14.046 21.292 1.00 87.00 306 ASN A C 1
ATOM 2462 O O . ASN A 1 306 ? -26.478 -14.958 20.709 1.00 87.00 306 ASN A O 1
ATOM 2466 N N . ASN A 1 307 ? -26.419 -13.192 22.091 1.00 86.19 307 ASN A N 1
ATOM 2467 C CA . ASN A 1 307 ? -24.992 -13.203 22.408 1.00 86.19 307 ASN A CA 1
ATOM 2468 C C . ASN A 1 307 ? -24.052 -12.870 21.225 1.00 86.19 307 ASN A C 1
ATOM 2470 O O . ASN A 1 307 ? -22.827 -13.048 21.322 1.00 86.19 307 ASN A O 1
ATOM 2474 N N . TYR A 1 308 ? -24.579 -12.340 20.116 1.00 86.44 308 TYR A N 1
ATOM 2475 C CA . TYR A 1 308 ? -23.766 -11.920 18.974 1.00 86.44 308 TYR A CA 1
ATOM 2476 C C . TYR A 1 308 ? -23.157 -10.533 19.206 1.00 86.44 308 TYR A C 1
ATOM 2478 O O . TYR A 1 308 ? -23.866 -9.618 19.622 1.00 86.44 308 TYR A O 1
ATOM 2486 N N . PRO A 1 309 ? -21.862 -10.322 18.903 1.00 88.12 309 PRO A N 1
ATOM 2487 C CA . PRO A 1 309 ? -21.233 -9.014 19.037 1.00 88.12 309 PRO A CA 1
ATOM 2488 C C . PRO A 1 309 ? -21.747 -8.059 17.951 1.00 88.12 309 PRO A C 1
ATOM 2490 O O . PRO A 1 309 ? -21.486 -8.245 16.762 1.00 88.12 309 PRO A O 1
ATOM 2493 N N . ARG A 1 310 ? -22.468 -7.017 18.368 1.00 92.50 310 ARG A N 1
ATOM 2494 C CA . ARG A 1 310 ? -23.049 -5.992 17.486 1.00 92.50 310 ARG A CA 1
ATOM 2495 C C . ARG A 1 310 ? -22.346 -4.644 17.564 1.00 92.50 310 ARG A C 1
ATOM 2497 O O . ARG A 1 310 ? -22.558 -3.805 16.693 1.00 92.50 310 ARG A O 1
ATOM 2504 N N . TYR A 1 311 ? -21.506 -4.450 18.575 1.00 92.38 311 TYR A N 1
ATOM 2505 C CA . TYR A 1 311 ? -20.743 -3.228 18.799 1.00 92.38 311 TYR A CA 1
ATOM 2506 C C . TYR A 1 311 ? -19.247 -3.529 18.927 1.00 92.38 311 TYR A C 1
ATOM 2508 O O . TYR A 1 311 ? -18.849 -4.646 19.270 1.00 92.38 311 TYR A O 1
ATOM 2516 N N . TYR A 1 312 ? -18.408 -2.533 18.645 1.00 85.06 312 TYR A N 1
ATOM 2517 C CA . TYR A 1 312 ? -16.967 -2.633 18.863 1.00 85.06 312 TYR A CA 1
ATOM 2518 C C . TYR A 1 312 ? -16.626 -2.759 20.354 1.00 85.06 312 TYR A C 1
ATOM 2520 O O . TYR A 1 312 ? -17.395 -2.372 21.229 1.00 85.06 312 TYR A O 1
ATOM 2528 N N . SER A 1 313 ? -15.442 -3.295 20.648 1.00 79.50 313 SER A N 1
ATOM 2529 C CA . SER A 1 313 ? -14.965 -3.576 22.009 1.00 79.50 313 SER A CA 1
ATOM 2530 C C . SER A 1 313 ? -14.420 -2.357 22.766 1.00 79.50 313 SER A C 1
ATOM 2532 O O . SER A 1 313 ? -13.895 -2.519 23.865 1.00 79.50 313 SER A O 1
ATOM 2534 N N . TYR A 1 314 ? -14.522 -1.153 22.201 1.00 78.44 314 TYR A N 1
ATOM 2535 C CA . TYR A 1 314 ? -14.023 0.086 22.797 1.00 78.44 314 TYR A CA 1
ATOM 2536 C C . TYR A 1 314 ? -15.151 1.105 22.980 1.00 78.44 314 TYR A C 1
ATOM 2538 O O . TYR A 1 314 ? -16.116 1.122 22.214 1.00 78.44 314 TYR A O 1
ATOM 2546 N N . THR A 1 315 ? -14.990 1.998 23.956 1.00 82.19 315 THR A N 1
ATOM 2547 C CA . THR A 1 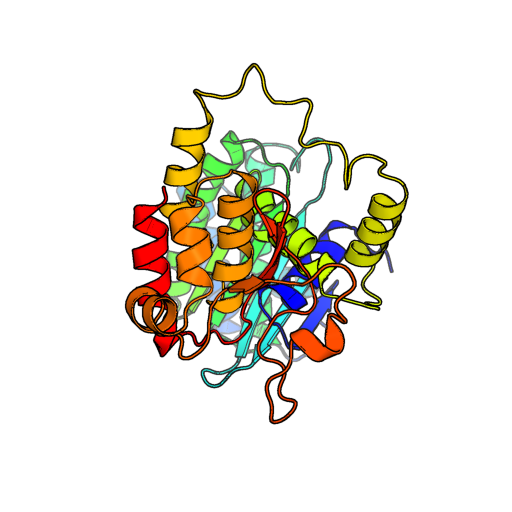315 ? -15.905 3.119 24.189 1.00 82.19 315 THR A CA 1
ATOM 2548 C C . THR A 1 315 ? -15.415 4.406 23.529 1.00 82.19 315 THR A C 1
ATOM 2550 O O . THR A 1 315 ? -14.220 4.607 23.288 1.00 82.19 315 THR A O 1
ATOM 2553 N N . ILE A 1 316 ? -16.359 5.289 23.220 1.00 80.69 316 ILE A N 1
ATOM 2554 C CA . ILE A 1 316 ? -16.127 6.647 22.741 1.00 80.69 316 ILE A CA 1
ATOM 2555 C C . ILE A 1 316 ? -16.770 7.599 23.744 1.00 80.69 316 ILE A C 1
ATOM 2557 O O . ILE A 1 316 ? -17.970 7.504 23.994 1.00 80.69 316 ILE A O 1
ATOM 2561 N N . SER A 1 317 ? -15.979 8.519 24.294 1.00 80.38 317 SER A N 1
ATOM 2562 C CA . SER A 1 317 ? -16.493 9.550 25.195 1.00 80.38 317 SER A CA 1
ATOM 2563 C C . SER A 1 317 ? -16.981 10.750 24.387 1.00 80.38 317 SER A C 1
ATOM 2565 O O . SER A 1 317 ? -16.210 11.349 23.634 1.00 80.38 317 SER A O 1
ATOM 2567 N N . ILE A 1 318 ? -18.262 11.081 24.526 1.00 85.69 318 ILE A N 1
ATOM 2568 C CA . ILE A 1 318 ? -18.950 12.144 23.793 1.00 85.69 318 ILE A CA 1
ATOM 2569 C C . ILE A 1 318 ? -19.725 12.972 24.817 1.00 85.69 318 ILE A C 1
ATOM 2571 O O . ILE A 1 318 ? -20.552 12.441 25.554 1.00 85.69 318 ILE A O 1
ATOM 2575 N N . TYR A 1 319 ? -19.426 14.269 24.914 1.00 83.12 319 TYR A N 1
ATOM 2576 C CA . TYR A 1 319 ? -20.082 15.188 25.857 1.00 83.12 319 TYR A CA 1
ATOM 2577 C C . TYR A 1 319 ? -20.132 14.700 27.323 1.00 83.12 319 TYR A C 1
ATOM 2579 O O . TYR A 1 319 ? -21.063 15.004 28.063 1.00 83.12 319 TYR A O 1
ATOM 2587 N N . GLY A 1 320 ? -19.106 13.963 27.764 1.00 79.81 320 GLY A N 1
ATOM 2588 C CA . GLY A 1 320 ? -19.001 13.462 29.141 1.00 79.81 320 GLY A CA 1
ATOM 2589 C C . GLY A 1 320 ? -19.783 12.176 29.426 1.00 79.81 320 GLY A C 1
ATOM 2590 O O . GLY A 1 320 ? -19.836 11.762 30.582 1.00 79.81 320 GLY A O 1
ATOM 2591 N N . LYS A 1 321 ? -20.354 11.542 28.398 1.00 87.88 321 LYS A N 1
ATOM 2592 C CA . LYS A 1 321 ? -20.950 10.203 28.448 1.00 87.88 321 LYS A CA 1
ATOM 2593 C C . LYS A 1 321 ? -20.157 9.242 27.568 1.00 87.88 321 LYS A C 1
ATOM 2595 O O . LYS A 1 321 ? -19.562 9.663 26.578 1.00 87.88 321 LYS A O 1
ATOM 2600 N N . ASP A 1 322 ? -20.179 7.959 27.907 1.00 88.44 322 ASP A N 1
ATOM 2601 C CA . ASP A 1 322 ? -19.495 6.928 27.130 1.00 88.44 322 ASP A CA 1
ATOM 2602 C C . ASP A 1 322 ? -20.486 6.149 26.265 1.00 88.44 322 ASP A C 1
ATOM 2604 O O . ASP A 1 322 ? -21.596 5.833 26.688 1.00 88.44 322 ASP A O 1
ATOM 2608 N N . TYR A 1 323 ? -20.069 5.832 25.041 1.00 90.88 323 TYR A N 1
ATOM 2609 C CA . TYR A 1 323 ? -20.880 5.127 24.053 1.00 90.88 323 TYR A CA 1
ATOM 2610 C C . TYR A 1 323 ? -20.094 3.999 23.385 1.00 90.88 323 TYR A C 1
ATOM 2612 O O . TYR A 1 323 ? -18.887 4.109 23.173 1.00 90.88 323 TYR A O 1
ATOM 2620 N N . LEU A 1 324 ? -20.787 2.936 22.987 1.00 91.81 324 LEU A N 1
ATOM 2621 C CA . LEU A 1 324 ? -20.297 1.933 22.049 1.00 91.81 324 LEU A CA 1
ATOM 2622 C C . LEU A 1 324 ? -20.764 2.267 20.635 1.00 91.81 324 LEU A C 1
ATOM 2624 O O . LEU A 1 324 ? -21.907 2.673 20.432 1.00 91.81 324 LEU A O 1
ATOM 2628 N N . LEU A 1 325 ? -19.889 2.039 19.659 1.00 93.56 325 LEU A N 1
ATOM 2629 C CA . LEU A 1 325 ? -20.192 2.194 18.239 1.00 93.56 325 LEU A CA 1
ATOM 2630 C C . LEU A 1 325 ? -20.533 0.834 17.621 1.00 93.56 325 LEU A C 1
ATOM 2632 O O . LEU A 1 325 ? -19.835 -0.152 17.868 1.00 93.56 325 LEU A O 1
ATOM 2636 N N . SER A 1 326 ? -21.595 0.782 16.817 1.00 94.19 326 SER A N 1
ATOM 2637 C CA . SER A 1 326 ? -22.007 -0.427 16.099 1.00 94.19 326 SER A CA 1
ATOM 2638 C C . SER A 1 326 ? -20.894 -0.949 15.188 1.00 94.19 326 SER A C 1
ATOM 2640 O O . SER A 1 326 ? -20.214 -0.172 14.517 1.00 94.19 326 SER A O 1
ATOM 2642 N N . SER A 1 327 ? -20.728 -2.271 15.140 1.00 89.56 327 SER A N 1
ATOM 2643 C CA . SER A 1 327 ? -19.807 -2.972 14.239 1.00 89.56 327 SER A CA 1
ATOM 2644 C C . SER A 1 327 ? -20.488 -3.511 12.976 1.00 89.56 327 SER A C 1
ATOM 2646 O O . SER A 1 327 ? -19.823 -4.093 12.124 1.00 89.56 327 SER A O 1
ATOM 2648 N N . GLN A 1 328 ? -21.806 -3.340 12.841 1.00 93.38 328 GLN A N 1
ATOM 2649 C CA . GLN A 1 328 ? -22.601 -3.944 11.769 1.00 93.38 328 GLN A CA 1
ATOM 2650 C C . GLN A 1 328 ? -22.599 -3.067 10.511 1.00 93.38 328 GLN A C 1
ATOM 2652 O O . GLN A 1 328 ? -23.584 -2.396 10.201 1.00 93.38 328 GLN A O 1
ATOM 2657 N N . TRP A 1 329 ? -21.484 -3.070 9.780 1.00 92.94 329 TRP A N 1
ATOM 2658 C CA . TRP A 1 329 ? -21.316 -2.287 8.555 1.00 92.94 329 TRP A CA 1
ATOM 2659 C C . TRP A 1 329 ? -21.093 -3.181 7.338 1.00 92.94 329 TRP A C 1
ATOM 2661 O O . TRP A 1 329 ? -20.103 -3.902 7.281 1.00 92.94 329 TRP A O 1
ATOM 2671 N N . PHE A 1 330 ? -21.996 -3.104 6.357 1.00 90.50 330 PHE A N 1
ATOM 2672 C CA . PHE A 1 330 ? -21.916 -3.875 5.117 1.00 90.50 330 PHE A CA 1
ATOM 2673 C C . PHE A 1 330 ? -21.763 -2.936 3.928 1.00 90.50 330 PHE A C 1
ATOM 2675 O O . PHE A 1 330 ? -22.539 -1.991 3.772 1.00 90.50 330 PHE A O 1
ATOM 2682 N N . GLU A 1 331 ? -20.761 -3.217 3.098 1.00 86.88 331 GLU A N 1
ATOM 2683 C CA . GLU A 1 331 ? -20.293 -2.347 2.017 1.00 86.88 331 GLU A CA 1
ATOM 2684 C C . GLU A 1 331 ? -21.440 -1.888 1.102 1.00 86.88 331 GLU A C 1
ATOM 2686 O O . GLU A 1 331 ? -21.700 -0.694 0.967 1.00 86.88 331 GLU A O 1
ATOM 2691 N N . HIS A 1 332 ? -22.203 -2.845 0.574 1.00 87.88 332 HIS A N 1
ATOM 2692 C CA . HIS A 1 332 ? -23.293 -2.612 -0.372 1.00 87.88 332 HIS A CA 1
ATOM 2693 C C . HIS A 1 332 ? -24.569 -2.020 0.255 1.00 87.88 332 HIS A C 1
ATOM 2695 O O . HIS A 1 332 ? -25.394 -1.463 -0.464 1.00 87.88 332 HIS A O 1
ATOM 2701 N N . LEU A 1 333 ? -24.760 -2.133 1.577 1.00 90.56 333 LEU A N 1
ATOM 2702 C CA . LEU A 1 333 ? -25.986 -1.667 2.246 1.00 90.56 333 LEU A CA 1
ATOM 2703 C C . LEU A 1 333 ? -25.842 -0.285 2.867 1.00 90.56 333 LEU A C 1
ATOM 2705 O O . LEU A 1 333 ? -26.819 0.465 2.914 1.00 90.56 333 LEU A O 1
ATOM 2709 N N . HIS A 1 334 ? -24.663 0.020 3.413 1.00 94.94 334 HIS A N 1
ATOM 2710 C CA . HIS A 1 334 ? -24.495 1.152 4.322 1.00 94.94 334 HIS A CA 1
ATOM 2711 C C . HIS A 1 334 ? -23.599 2.253 3.759 1.00 94.94 334 HIS A C 1
ATOM 2713 O O . HIS A 1 334 ? -23.741 3.395 4.191 1.00 94.94 334 HIS A O 1
ATOM 2719 N N . ARG A 1 335 ? -22.710 1.964 2.793 1.00 91.50 335 ARG A N 1
ATOM 2720 C CA . ARG A 1 335 ? -21.737 2.956 2.305 1.00 91.50 335 ARG A CA 1
ATOM 2721 C C . ARG A 1 335 ? -22.396 4.239 1.818 1.00 91.50 335 ARG A C 1
ATOM 2723 O O . ARG A 1 335 ? -22.102 5.304 2.347 1.00 91.50 335 ARG A O 1
ATOM 2730 N N . THR A 1 336 ? -23.326 4.139 0.873 1.00 91.44 336 THR A N 1
ATOM 2731 C CA . THR A 1 336 ? -23.983 5.315 0.280 1.00 91.44 336 THR A CA 1
ATOM 2732 C C . THR A 1 336 ? -24.746 6.142 1.318 1.00 91.44 336 THR A C 1
ATOM 2734 O O . THR A 1 336 ? -24.733 7.370 1.266 1.00 91.44 336 THR A O 1
ATOM 2737 N N . TYR A 1 337 ? -25.389 5.482 2.285 1.00 94.44 337 TYR A N 1
ATOM 2738 C CA . TYR A 1 337 ? -26.097 6.151 3.379 1.00 94.44 337 TYR A CA 1
ATOM 2739 C C . TYR A 1 337 ? -25.129 6.891 4.300 1.00 94.44 337 TYR A C 1
ATOM 2741 O O . TYR A 1 337 ? -25.345 8.059 4.624 1.00 94.44 337 TYR A O 1
ATOM 2749 N N . TYR A 1 338 ? -24.034 6.228 4.673 1.00 93.56 338 TYR A N 1
ATOM 2750 C CA . TYR A 1 338 ? -23.019 6.810 5.531 1.00 93.56 338 TYR A CA 1
ATOM 2751 C C . TYR A 1 338 ? -22.309 7.991 4.870 1.00 93.56 338 TYR A C 1
ATOM 2753 O O . TYR A 1 338 ? -22.202 9.046 5.483 1.00 93.56 338 TYR A O 1
ATOM 2761 N N . GLU A 1 339 ? -21.882 7.854 3.614 1.00 89.25 339 GLU A N 1
ATOM 2762 C CA . GLU A 1 339 ? -21.222 8.925 2.858 1.00 89.25 339 GLU A CA 1
ATOM 2763 C C . GLU A 1 339 ? -22.139 10.145 2.699 1.00 89.25 339 GLU A C 1
ATOM 2765 O O . GLU A 1 339 ? -21.693 11.276 2.891 1.00 89.25 339 GLU A O 1
ATOM 2770 N N . LYS A 1 340 ? -23.438 9.926 2.450 1.00 90.88 340 LYS A N 1
ATOM 2771 C CA . LYS A 1 340 ? -24.442 10.998 2.403 1.00 90.88 340 LYS A CA 1
ATOM 2772 C C . LYS A 1 340 ? -24.640 11.685 3.754 1.00 90.88 340 LYS A C 1
ATOM 2774 O O . LYS A 1 340 ? -24.858 12.892 3.803 1.00 90.88 340 LYS A O 1
ATOM 2779 N N . TRP A 1 341 ? -24.638 10.937 4.856 1.00 93.56 341 TRP A N 1
ATOM 2780 C CA . TRP A 1 341 ? -24.708 11.545 6.185 1.00 93.56 341 TRP A CA 1
ATOM 2781 C C . TRP A 1 341 ? -23.439 12.346 6.473 1.00 93.56 341 TRP A C 1
ATOM 2783 O O . TRP A 1 341 ? -23.534 13.506 6.866 1.00 93.56 341 TRP A O 1
ATOM 2793 N N . LEU A 1 342 ? -22.277 11.750 6.203 1.00 87.88 342 LEU A N 1
ATOM 2794 C CA . LEU A 1 342 ? -20.960 12.325 6.432 1.00 87.88 342 LEU A CA 1
ATOM 2795 C C . LEU A 1 342 ? -20.788 13.645 5.678 1.00 87.88 342 LEU A C 1
ATOM 2797 O O . LEU A 1 342 ? -20.355 14.613 6.291 1.00 87.88 342 LEU A O 1
ATOM 2801 N N . SER A 1 343 ? -21.214 13.724 4.411 1.00 82.62 343 SER A N 1
ATOM 2802 C CA . SER A 1 343 ? -21.132 14.947 3.599 1.00 82.62 343 SER A CA 1
ATOM 2803 C C . SER A 1 343 ? -21.907 16.136 4.175 1.00 82.62 343 SER A C 1
ATOM 2805 O O . SER A 1 343 ? -21.590 17.268 3.845 1.00 82.62 343 SER A O 1
ATOM 2807 N N . ASN A 1 344 ? -22.916 15.899 5.021 1.00 82.19 344 ASN A N 1
ATOM 2808 C CA . ASN A 1 344 ? -23.688 16.965 5.673 1.00 82.19 344 ASN A CA 1
ATOM 2809 C C . ASN A 1 344 ? -23.059 17.444 6.996 1.00 82.19 344 ASN A C 1
ATOM 2811 O O . ASN A 1 344 ? -23.657 18.282 7.674 1.00 82.19 344 ASN A O 1
ATOM 2815 N N . LYS A 1 345 ? -21.938 16.844 7.427 1.00 77.62 345 LYS A N 1
ATOM 2816 C CA . LYS A 1 345 ? -21.258 17.127 8.708 1.00 77.62 345 LYS A CA 1
ATOM 2817 C C . LYS A 1 345 ? -19.915 17.829 8.555 1.00 77.62 345 LYS A C 1
ATOM 2819 O O . LYS A 1 345 ? -19.350 18.251 9.568 1.00 77.62 345 LYS A O 1
ATOM 2824 N N . LEU A 1 346 ? -19.414 17.929 7.329 1.00 64.62 346 LEU A N 1
ATOM 2825 C CA . LEU A 1 346 ? -18.337 18.854 6.985 1.00 64.62 346 LEU A CA 1
ATOM 2826 C C . LEU A 1 346 ? -18.977 20.179 6.590 1.00 64.62 346 LEU A C 1
ATOM 2828 O O . LEU A 1 346 ? -18.353 21.203 6.940 1.00 64.62 346 LEU A O 1
#

Nearest PDB structures (foldseek):
  8wej-assembly1_B  TM=3.826E-01  e=4.705E+00  Homo sapiens
  6vw9-assembly1_A-2  TM=3.122E-01  e=7.703E+00  Caenorhabditis elegans

Sequence (346 aa):
MKIEMGESLLYSWLRHVKECQIVQTNWKVSPKWDLKNEDKLAEIMERTNSYFEDKYGYLIYKNNSLSQLLMQAEIDVLGISIDEEGNHIYAIDVAFHEAGLNYGTKEETITRVIKKCIRTAMCIFGYIGKDTAEIIFASPKINPVIIKDLAPKFNELNSILATLGLNFTTRLIANEEFNGKVLEPILLASGGISDTSELFLRSYQMYSMFSEKASRSIKAKKVIRNKKEEKNIESMLTDETLKELKIGKLVQTTMRELFRNEKISMDEIEKMTQPDYSKQIFNANIPVLKEVPIGGNIDELKRDDNNYPRYYSYTISIYGKDYLLSSQWFEHLHRTYYEKWLSNKL

Foldseek 3Di:
DPDDLQLLLVQLCCCQWVVFPDKDFFDADDPPFAWPPVVLLVVLVVLLCCVCCVPPVQNLQVPDDSVRLLRPATQGMWTWDQDPVGTEIETEDEDEDPVAQDPDDLSSSLSPLLSNQSSSCSNCCTGVVALAYEREYEYAGHDVVSVVVNVVVQVVSCVSSVVSVRRYRYDYQYHVSCCVQRVQLSVLCLVQDPDDPRPNSVVVVVVVVPPPCPPPVLPPPPDPPPPPVVVVLVVVLVDCRLVSGAPLSSCSRLVLVCQSVVLADPVRVVLLQDQVSCCVQQVDNHRQKDWAPDVRDLQVSQADPVRHRQFGSDWRQGPNTIITGGSPDDRVRGRVSVSVVSVVSD

Secondary structure (DSSP, 8-state):
----HHHHHHHHHHHHTS--SEEEEEEE--TTSPPP-HHHHHHHHHHHHHHHHHHH---SSTT--HHHHHHT-EEEEEEEEE-SS-EEEEEEEE---TT---SSSHHHHHHHHHHHHHHHHHHIIIII--SEEEEEEEES---HHHHHHHHHHHHHHHHHHHHTT-EEEEEEEEHHHHIIIIIHHHHHHTTT-TT---HHHHHHHHHHHH-TTTTTTTTTSTTS-TTTSHHHHHHHHSSTTTTTS-HHHHHHHHHHHHHHTT-S-HHHHHHHTSHHHHHHHH--SS-SEEEE-TT--HHHHTB-TTS-B-EEEEEEEETTEEEEEE----HHHHHHHHHHHHHTT-

Radius of gyration: 22.93 Å; Cα contacts (8 Å, |Δi|>4): 484; chains: 1; bounding box: 59×51×60 Å